Protein AF-A0A7Y3GC88-F1 (afdb_monomer_lite)

Structure (mmCIF, N/CA/C/O backbone):
data_AF-A0A7Y3GC88-F1
#
_entry.id   AF-A0A7Y3GC88-F1
#
loop_
_atom_site.group_PDB
_atom_site.id
_atom_site.type_symbol
_atom_site.label_atom_id
_atom_site.label_alt_id
_atom_site.label_comp_id
_atom_site.label_asym_id
_atom_site.label_entity_id
_atom_site.label_seq_id
_atom_site.pdbx_PDB_ins_code
_atom_site.Cartn_x
_atom_site.Cartn_y
_atom_site.Cartn_z
_atom_site.occupancy
_atom_site.B_iso_or_equiv
_atom_site.auth_seq_id
_atom_site.auth_comp_id
_atom_site.auth_asym_id
_atom_site.auth_atom_id
_atom_site.pdbx_PDB_model_num
ATOM 1 N N . MET A 1 1 ? -26.375 2.288 69.629 1.00 39.06 1 MET A N 1
ATOM 2 C CA . MET A 1 1 ? -27.430 1.868 68.678 1.00 39.06 1 MET A CA 1
ATOM 3 C C . MET A 1 1 ? -27.525 2.976 67.635 1.00 39.06 1 MET A C 1
ATOM 5 O O . MET A 1 1 ? -27.912 4.068 68.006 1.00 39.06 1 MET A O 1
ATOM 9 N N . SER A 1 2 ? -26.762 2.885 66.542 1.00 45.16 2 SER A N 1
ATOM 10 C CA . SER A 1 2 ? -27.064 2.196 65.266 1.00 45.16 2 SER A CA 1
ATOM 11 C C . SER A 1 2 ? -27.958 3.040 64.350 1.00 45.16 2 SER A C 1
ATOM 13 O O . SER A 1 2 ? -29.071 3.369 64.742 1.00 45.16 2 SER A O 1
ATOM 15 N N . GLY A 1 3 ? -27.466 3.353 63.148 1.00 38.53 3 GLY A N 1
ATOM 16 C CA . GLY A 1 3 ? -28.239 4.011 62.092 1.00 38.53 3 GLY A CA 1
ATOM 17 C C . GLY A 1 3 ? -27.370 4.618 60.991 1.00 38.53 3 GLY A C 1
ATOM 18 O O . GLY A 1 3 ? -27.300 5.833 60.863 1.00 38.53 3 GLY A O 1
ATOM 19 N N . SER A 1 4 ? -26.663 3.769 60.245 1.00 48.91 4 SER A N 1
ATOM 20 C CA . SER A 1 4 ? -25.980 4.096 58.989 1.00 48.91 4 SER A CA 1
ATOM 21 C C . SER A 1 4 ? -26.930 3.853 57.814 1.00 48.91 4 SER A C 1
ATOM 23 O O . SER A 1 4 ? -27.274 2.695 57.584 1.00 48.91 4 SER A O 1
ATOM 25 N N . ASP A 1 5 ? -27.280 4.880 57.041 1.00 45.91 5 ASP A N 1
ATOM 26 C CA . ASP A 1 5 ? -28.005 4.697 55.777 1.00 45.91 5 ASP A CA 1
ATOM 27 C C . ASP A 1 5 ? -27.090 5.004 54.591 1.00 45.91 5 ASP A C 1
ATOM 29 O O . ASP A 1 5 ? -26.717 6.144 54.307 1.00 45.91 5 ASP A O 1
ATOM 33 N N . GLY A 1 6 ? -26.682 3.919 53.932 1.00 42.56 6 GLY A N 1
ATOM 34 C CA . GLY A 1 6 ? -25.893 3.927 52.715 1.00 42.56 6 GLY A CA 1
ATOM 35 C C . GLY A 1 6 ? -26.734 4.341 51.512 1.00 42.56 6 GLY A C 1
ATOM 36 O O . GLY A 1 6 ? -27.771 3.749 51.217 1.00 42.56 6 GLY A O 1
ATOM 37 N N . ALA A 1 7 ? -26.243 5.333 50.776 1.00 45.09 7 ALA A N 1
ATOM 38 C CA . ALA A 1 7 ? -26.734 5.663 49.448 1.00 45.09 7 ALA A CA 1
ATOM 39 C C . ALA A 1 7 ? -26.369 4.527 48.473 1.00 45.09 7 ALA A C 1
ATOM 41 O O . ALA A 1 7 ? -25.240 4.433 47.993 1.00 45.09 7 ALA A O 1
ATOM 42 N N . GLY A 1 8 ? -27.328 3.637 48.213 1.00 42.25 8 GLY A N 1
ATOM 43 C CA . GLY A 1 8 ? -27.220 2.590 47.203 1.00 42.25 8 GLY A CA 1
ATOM 44 C C . GLY A 1 8 ? -27.169 3.186 45.796 1.00 42.25 8 GLY A C 1
ATOM 45 O O . GLY A 1 8 ? -28.093 3.867 45.353 1.00 42.25 8 GLY A O 1
ATOM 46 N N . SER A 1 9 ? -26.082 2.913 45.082 1.00 51.09 9 SER A N 1
ATOM 47 C CA . SER A 1 9 ? -25.929 3.184 43.658 1.00 51.09 9 SER A CA 1
ATOM 48 C C . SER A 1 9 ? -26.898 2.312 42.850 1.00 51.09 9 SER A C 1
ATOM 50 O O . SER A 1 9 ? -26.710 1.105 42.708 1.00 51.09 9 SER A O 1
ATOM 52 N N . GLN A 1 10 ? -27.947 2.918 42.290 1.00 50.06 10 GLN A N 1
ATOM 53 C CA . GLN A 1 10 ? -28.804 2.253 41.306 1.00 50.06 10 GLN A CA 1
ATOM 54 C C . GLN A 1 10 ? -27.991 1.978 40.031 1.00 50.06 10 GLN A C 1
ATOM 56 O O . GLN A 1 10 ? -27.753 2.872 39.216 1.00 50.06 10 GLN A O 1
ATOM 61 N N . GLN A 1 11 ? -27.545 0.733 39.861 1.00 53.47 11 GLN A N 1
ATOM 62 C CA . GLN A 1 11 ? -27.050 0.229 38.583 1.00 53.47 11 GLN A CA 1
ATOM 63 C C . GLN A 1 11 ? -28.193 0.303 37.562 1.00 53.47 11 GLN A C 1
ATOM 65 O O . GLN A 1 11 ? -29.210 -0.370 37.710 1.00 53.47 11 GLN A O 1
ATOM 70 N N . ARG A 1 12 ? -28.043 1.144 36.532 1.00 53.81 12 ARG A N 1
ATOM 71 C CA . ARG A 1 12 ? -28.962 1.174 35.387 1.00 53.81 12 ARG A CA 1
ATOM 72 C C . ARG A 1 12 ? -28.858 -0.162 34.655 1.00 53.81 12 ARG A C 1
ATOM 74 O O . ARG A 1 12 ? -27.778 -0.504 34.173 1.00 53.81 12 ARG A O 1
ATOM 81 N N . GLU A 1 13 ? -29.960 -0.902 34.575 1.00 59.41 13 GLU A N 1
ATOM 82 C CA . GLU A 1 13 ? -30.023 -2.119 33.768 1.00 59.41 13 GLU A CA 1
ATOM 83 C C . GLU A 1 13 ? -29.648 -1.817 32.304 1.00 59.41 13 GLU A C 1
ATOM 85 O O . GLU A 1 13 ? -30.046 -0.780 31.758 1.00 59.41 13 GLU A O 1
ATOM 90 N N . PRO A 1 14 ? -28.882 -2.702 31.642 1.00 58.41 14 PRO A N 1
ATOM 91 C CA . PRO A 1 14 ? -28.566 -2.548 30.232 1.00 58.41 14 PRO A CA 1
ATOM 92 C C . PRO A 1 14 ? -29.850 -2.664 29.405 1.00 58.41 14 PRO A C 1
ATOM 94 O O . PRO A 1 14 ? -30.535 -3.687 29.436 1.00 58.41 14 PRO A O 1
ATOM 97 N N . VAL A 1 15 ? -30.162 -1.610 28.646 1.00 66.06 15 VAL A N 1
ATOM 98 C CA . VAL A 1 15 ? -31.298 -1.564 27.717 1.00 66.06 15 VAL A CA 1
ATOM 99 C C . VAL A 1 15 ? -31.149 -2.704 26.712 1.00 66.06 15 VAL A C 1
ATOM 101 O O . VAL A 1 15 ? -30.299 -2.662 25.822 1.00 66.06 15 VAL A O 1
ATOM 104 N N . ARG A 1 16 ? -31.953 -3.757 26.875 1.00 69.75 16 ARG A N 1
ATOM 105 C CA . ARG A 1 16 ? -31.958 -4.901 25.964 1.00 69.75 16 ARG A CA 1
ATOM 106 C C . ARG A 1 16 ? -32.685 -4.479 24.677 1.00 69.75 16 ARG A C 1
ATOM 108 O O . ARG A 1 16 ? -33.831 -4.038 24.774 1.00 69.75 16 ARG A O 1
ATOM 115 N N . PRO A 1 17 ? -32.064 -4.588 23.488 1.00 63.31 17 PRO A N 1
ATOM 116 C CA . PRO A 1 17 ? -32.742 -4.280 22.234 1.00 63.31 17 PRO A CA 1
ATOM 117 C C . PRO A 1 17 ? -34.004 -5.133 22.099 1.00 63.31 17 PRO A C 1
ATOM 119 O O . PRO A 1 17 ? -33.951 -6.353 22.283 1.00 63.31 17 PRO A O 1
ATOM 122 N N . LEU A 1 18 ? -35.135 -4.492 21.808 1.00 71.94 18 LEU A N 1
ATOM 123 C CA . LEU A 1 18 ? -36.389 -5.194 21.553 1.00 71.94 18 LEU A CA 1
ATOM 124 C C . LEU A 1 18 ? -36.226 -6.089 20.312 1.00 71.94 18 LEU A C 1
ATOM 126 O O . LEU A 1 18 ? -35.578 -5.672 19.346 1.00 71.94 18 LEU A O 1
ATOM 130 N N . PRO A 1 19 ? -36.784 -7.313 20.316 1.00 74.75 19 PRO A N 1
ATOM 131 C CA . PRO A 1 19 ? -36.790 -8.150 19.127 1.00 74.75 19 PRO A CA 1
ATOM 132 C C . PRO A 1 19 ? -37.480 -7.403 17.972 1.00 74.75 19 PRO A C 1
ATOM 134 O O . PRO A 1 19 ? -38.473 -6.709 18.208 1.00 74.75 19 PRO A O 1
ATOM 137 N N . PRO A 1 20 ? -36.955 -7.517 16.738 1.00 68.81 20 PRO A N 1
ATOM 138 C CA . PRO A 1 20 ? -37.505 -6.815 15.586 1.00 68.81 20 PRO A CA 1
ATOM 139 C C . PRO A 1 20 ? -38.974 -7.180 15.413 1.00 68.81 20 PRO A C 1
ATOM 141 O O . PRO A 1 20 ? -39.357 -8.347 15.548 1.00 68.81 20 PRO A O 1
ATOM 144 N N . THR A 1 21 ? -39.804 -6.182 15.119 1.00 78.88 21 THR A N 1
ATOM 145 C CA . THR A 1 21 ? -41.223 -6.441 14.891 1.00 78.88 21 THR A CA 1
ATOM 146 C C . THR A 1 21 ? -41.388 -7.320 13.642 1.00 78.88 21 THR A C 1
ATOM 148 O O . THR A 1 21 ? -40.521 -7.320 12.762 1.00 78.88 21 THR A O 1
ATOM 151 N N . PRO A 1 22 ? -42.488 -8.081 13.502 1.00 71.44 22 PRO A N 1
ATOM 152 C CA . PRO A 1 22 ? -42.721 -8.926 12.325 1.00 71.44 22 PRO A CA 1
ATOM 153 C C . PRO A 1 22 ? -42.631 -8.164 10.989 1.00 71.44 22 PRO A C 1
ATOM 155 O O . PRO A 1 22 ? -42.266 -8.741 9.966 1.00 71.44 22 PRO A O 1
ATOM 158 N N . VAL A 1 23 ? -42.907 -6.856 11.011 1.00 66.12 23 VAL A N 1
ATOM 159 C CA . VAL A 1 23 ? -42.782 -5.945 9.865 1.00 66.12 23 VAL A CA 1
ATOM 160 C C . VAL A 1 23 ? -41.310 -5.662 9.535 1.00 66.12 23 VAL A C 1
ATOM 162 O O . VAL A 1 23 ? -40.922 -5.719 8.366 1.00 66.12 23 VAL A O 1
ATOM 165 N N . ASP A 1 24 ? -40.468 -5.457 10.552 1.00 62.56 24 ASP A N 1
ATOM 166 C CA . ASP A 1 24 ? -39.016 -5.292 10.397 1.00 62.56 24 ASP A CA 1
ATOM 167 C C . ASP A 1 24 ? -38.352 -6.590 9.921 1.00 62.56 24 ASP A C 1
ATOM 169 O O . ASP A 1 24 ? -37.475 -6.566 9.057 1.00 62.56 24 ASP A O 1
ATOM 173 N N . ALA A 1 25 ? -38.812 -7.740 10.423 1.00 58.91 25 ALA A N 1
ATOM 174 C CA . ALA A 1 25 ? -38.340 -9.058 10.008 1.00 58.91 25 ALA A CA 1
ATOM 175 C C . ALA A 1 25 ? -38.714 -9.373 8.547 1.00 58.91 25 ALA A C 1
ATOM 177 O O . ALA A 1 25 ? -37.879 -9.874 7.790 1.00 58.91 25 ALA A O 1
ATOM 178 N N . ALA A 1 26 ? -39.933 -9.027 8.118 1.00 56.44 26 ALA A N 1
ATOM 179 C CA . ALA A 1 26 ? -40.381 -9.191 6.736 1.00 56.44 26 ALA A CA 1
ATOM 180 C C . ALA A 1 26 ? -39.664 -8.228 5.768 1.00 56.44 26 ALA A C 1
ATOM 182 O O . ALA A 1 26 ? -39.297 -8.626 4.662 1.00 56.44 26 ALA A O 1
ATOM 183 N N . SER A 1 27 ? -39.403 -6.985 6.190 1.00 54.47 27 SER A N 1
ATOM 184 C CA . SER A 1 27 ? -38.623 -5.995 5.430 1.00 54.47 27 SER A CA 1
ATOM 185 C C . SER A 1 27 ? -37.145 -6.398 5.293 1.00 54.47 27 SER A C 1
ATOM 187 O O . SER A 1 27 ? -36.571 -6.325 4.203 1.00 54.47 27 SER A O 1
ATOM 189 N N . ALA A 1 28 ? -36.540 -6.927 6.363 1.00 53.19 28 ALA A N 1
ATOM 190 C CA . ALA A 1 28 ? -35.175 -7.454 6.354 1.00 53.19 28 ALA A CA 1
ATOM 191 C C . ALA A 1 28 ? -35.038 -8.736 5.512 1.00 53.19 28 ALA A C 1
ATOM 193 O O . ALA A 1 28 ? -34.036 -8.911 4.815 1.00 53.19 28 ALA A O 1
ATOM 194 N N . ALA A 1 29 ? -36.054 -9.606 5.516 1.00 52.56 29 ALA A N 1
ATOM 195 C CA . ALA A 1 29 ? -36.101 -10.794 4.665 1.00 52.56 29 ALA A CA 1
ATOM 196 C C . ALA A 1 29 ? -36.221 -10.436 3.173 1.00 52.56 29 ALA A C 1
ATOM 198 O O . ALA A 1 29 ? -35.612 -11.095 2.332 1.00 52.56 29 ALA A O 1
ATOM 199 N N . LYS A 1 30 ? -36.925 -9.345 2.837 1.00 48.78 30 LYS A N 1
ATOM 200 C CA . LYS A 1 30 ? -37.111 -8.881 1.450 1.00 48.78 30 LYS A CA 1
ATOM 201 C C . LYS A 1 30 ? -35.863 -8.226 0.837 1.00 48.78 30 LYS A C 1
ATOM 203 O O . LYS A 1 30 ? -35.801 -8.063 -0.377 1.00 48.78 30 LYS A O 1
ATOM 208 N N . LYS A 1 31 ? -34.857 -7.869 1.650 1.00 49.56 31 LYS A N 1
ATOM 209 C CA . LYS A 1 31 ? -33.614 -7.200 1.208 1.00 49.56 31 LYS A CA 1
ATOM 210 C C . LYS A 1 31 ? -32.454 -8.152 0.876 1.00 49.56 31 LYS A C 1
ATOM 212 O O . LYS A 1 31 ? -31.390 -7.695 0.465 1.00 49.56 31 LYS A O 1
ATOM 217 N N . LYS A 1 32 ? -32.635 -9.468 1.032 1.00 54.97 32 LYS A N 1
ATOM 218 C CA . LYS A 1 32 ? -31.663 -10.500 0.631 1.00 54.97 32 LYS A CA 1
ATOM 219 C C . LYS A 1 32 ? -32.148 -11.200 -0.637 1.00 54.97 32 LYS A C 1
ATOM 221 O O . LYS A 1 32 ? -32.946 -12.123 -0.543 1.00 54.97 32 LYS A O 1
ATOM 226 N N . GLY A 1 33 ? -31.654 -10.807 -1.814 1.00 50.47 33 GLY A N 1
ATOM 227 C CA . GLY A 1 33 ? -31.938 -11.613 -3.011 1.00 50.47 33 GLY A CA 1
ATOM 228 C C . GLY A 1 33 ? -31.689 -11.024 -4.397 1.00 50.47 33 GLY A C 1
ATOM 229 O O . GLY A 1 33 ? -32.243 -11.560 -5.346 1.00 50.47 33 GLY A O 1
ATOM 230 N N . GLY A 1 34 ? -30.890 -9.965 -4.557 1.00 54.16 34 GLY A N 1
ATOM 231 C CA . GLY A 1 34 ? -30.421 -9.514 -5.877 1.00 54.16 34 GLY A CA 1
ATOM 232 C C . GLY A 1 34 ? -28.914 -9.727 -5.995 1.00 54.16 34 GLY A C 1
ATOM 233 O O . GLY A 1 34 ? -28.178 -9.325 -5.096 1.00 54.16 34 GLY A O 1
ATOM 234 N N . SER A 1 35 ? -28.445 -10.401 -7.048 1.00 66.81 35 SER A N 1
ATOM 235 C CA . SER A 1 35 ? -27.043 -10.799 -7.208 1.00 66.81 35 SER A CA 1
ATOM 236 C C . SER A 1 35 ? -26.105 -9.592 -7.361 1.00 66.81 35 SER A C 1
ATOM 238 O O . SER A 1 35 ? -25.872 -9.101 -8.465 1.00 66.81 35 SER A O 1
ATOM 240 N N . ASP A 1 36 ? -25.483 -9.188 -6.255 1.00 78.00 36 ASP A N 1
ATOM 241 C CA . ASP A 1 36 ? -24.360 -8.235 -6.179 1.00 78.00 36 ASP A CA 1
ATOM 242 C C . ASP A 1 36 ? -23.149 -8.656 -7.048 1.00 78.00 36 ASP A C 1
ATOM 244 O O . ASP A 1 36 ? -22.226 -7.888 -7.294 1.00 78.00 36 ASP A O 1
ATOM 248 N N . LEU A 1 37 ? -23.158 -9.886 -7.575 1.00 82.12 37 LEU A N 1
ATOM 249 C CA . LEU A 1 37 ? -22.145 -10.386 -8.500 1.00 82.12 37 LEU A CA 1
ATOM 250 C C . LEU A 1 37 ? -22.035 -9.526 -9.768 1.00 82.12 37 LEU A C 1
ATOM 252 O O . LEU A 1 37 ? -20.924 -9.232 -10.193 1.00 82.12 37 LEU A O 1
ATOM 256 N N . GLY A 1 38 ? -23.162 -9.087 -10.341 1.00 87.50 38 GLY A N 1
ATOM 257 C CA . GLY A 1 38 ? -23.150 -8.250 -11.546 1.00 87.50 38 GLY A CA 1
ATOM 258 C C . GLY A 1 38 ? -22.475 -6.898 -11.303 1.00 87.50 38 GLY A C 1
ATOM 259 O O . GLY A 1 38 ? -21.623 -6.483 -12.084 1.00 87.50 38 GLY A O 1
ATOM 260 N N . ALA A 1 39 ? -22.783 -6.259 -10.170 1.00 88.88 39 ALA A N 1
ATOM 261 C CA . ALA A 1 39 ? -22.162 -4.999 -9.768 1.00 88.88 39 ALA A CA 1
ATOM 262 C C . ALA A 1 39 ? -20.657 -5.164 -9.503 1.00 88.88 39 ALA A C 1
ATOM 264 O O . ALA A 1 39 ? -19.865 -4.342 -9.954 1.00 88.88 39 ALA A O 1
ATOM 265 N N . ARG A 1 40 ? -20.247 -6.255 -8.842 1.00 88.69 40 ARG A N 1
ATOM 266 C CA . ARG A 1 40 ? -18.829 -6.571 -8.591 1.00 88.69 40 ARG A CA 1
ATOM 267 C C . ARG A 1 40 ? -18.040 -6.830 -9.868 1.00 88.69 40 ARG A C 1
ATOM 269 O O . ARG A 1 40 ? -16.914 -6.362 -9.986 1.00 88.69 40 ARG A O 1
ATOM 276 N N . ILE A 1 41 ? -18.611 -7.575 -10.815 1.00 91.12 41 ILE A N 1
ATOM 277 C CA . ILE A 1 41 ? -17.964 -7.837 -12.107 1.00 91.12 41 ILE A CA 1
ATOM 278 C C . ILE A 1 41 ? -17.824 -6.526 -12.881 1.00 91.12 41 ILE A C 1
ATOM 280 O O . ILE A 1 41 ? -16.753 -6.249 -13.412 1.00 91.12 41 ILE A O 1
ATOM 284 N N . PHE A 1 42 ? -18.864 -5.690 -12.891 1.00 91.88 42 PHE A N 1
ATOM 285 C CA . PHE A 1 42 ? -18.821 -4.392 -13.555 1.00 91.88 42 PHE A CA 1
ATOM 286 C C . PHE A 1 42 ? -17.740 -3.476 -12.961 1.00 91.88 42 PHE A C 1
ATOM 288 O O . PHE A 1 42 ? -16.891 -2.971 -13.695 1.00 91.88 42 PHE A O 1
ATOM 295 N N . THR A 1 43 ? -17.696 -3.314 -11.636 1.00 92.88 43 THR A N 1
ATOM 296 C CA . THR A 1 43 ? -16.675 -2.475 -10.988 1.00 92.88 43 THR A CA 1
ATOM 297 C C . THR A 1 43 ? -15.265 -3.021 -11.194 1.00 92.88 43 THR A C 1
ATOM 299 O O . THR A 1 43 ? -14.368 -2.249 -11.528 1.00 92.88 43 THR A O 1
ATOM 302 N N . ALA A 1 44 ? -15.063 -4.339 -11.088 1.00 89.75 44 ALA A N 1
ATOM 303 C CA . ALA A 1 44 ? -13.773 -4.973 -11.361 1.00 89.75 44 ALA A CA 1
ATOM 304 C C . ALA A 1 44 ? -13.332 -4.785 -12.822 1.00 89.75 44 ALA A C 1
ATOM 306 O O . ALA A 1 44 ? -12.166 -4.485 -13.071 1.00 89.75 44 ALA A O 1
ATOM 307 N N . SER A 1 45 ? -14.262 -4.890 -13.778 1.00 92.94 45 SER A N 1
ATOM 308 C CA . SER A 1 45 ? -13.967 -4.732 -15.208 1.00 92.94 45 SER A CA 1
ATOM 309 C C . SER A 1 45 ? -13.499 -3.327 -15.589 1.00 92.94 45 SER A C 1
ATOM 311 O O . SER A 1 45 ? -12.787 -3.177 -16.573 1.00 92.94 45 SER A O 1
ATOM 313 N N . ILE A 1 46 ? -13.854 -2.308 -14.801 1.00 95.12 46 ILE A N 1
ATOM 314 C CA . ILE A 1 46 ? -13.400 -0.926 -15.001 1.00 95.12 46 ILE A CA 1
ATOM 315 C C . ILE A 1 46 ? -12.123 -0.665 -14.199 1.00 95.12 46 ILE A C 1
ATOM 317 O O . ILE A 1 46 ? -11.163 -0.091 -14.714 1.00 95.12 46 ILE A O 1
ATOM 321 N N . LEU A 1 47 ? -12.098 -1.092 -12.935 1.00 92.62 47 LEU A N 1
ATOM 322 C CA . LEU A 1 47 ? -11.019 -0.753 -12.015 1.00 92.62 47 LEU A CA 1
ATOM 323 C C . LEU A 1 47 ? -9.716 -1.485 -12.351 1.00 92.62 47 LEU A C 1
ATOM 325 O O . LEU A 1 47 ? -8.655 -0.879 -12.255 1.00 92.62 47 LEU A O 1
ATOM 329 N N . ILE A 1 48 ? -9.775 -2.755 -12.769 1.00 93.56 48 ILE A N 1
ATOM 330 C CA . ILE A 1 48 ? -8.567 -3.527 -13.096 1.00 93.56 48 ILE A CA 1
ATOM 331 C C . ILE A 1 48 ? -7.827 -2.906 -14.294 1.00 93.56 48 ILE A C 1
ATOM 333 O O . ILE A 1 48 ? -6.651 -2.579 -14.128 1.00 93.56 48 ILE A O 1
ATOM 337 N N . PRO A 1 49 ? -8.461 -2.652 -15.462 1.00 94.75 49 PRO A N 1
ATOM 338 C CA . PRO A 1 49 ? -7.784 -1.976 -16.567 1.00 94.75 49 PRO A CA 1
ATOM 339 C C . PRO A 1 49 ? -7.299 -0.575 -16.204 1.00 94.75 49 PRO A C 1
ATOM 341 O O . PRO A 1 49 ? -6.210 -0.194 -16.615 1.00 94.75 49 PRO A O 1
ATOM 344 N N . LEU A 1 50 ? -8.061 0.178 -15.401 1.00 95.19 50 LEU A N 1
ATOM 345 C CA . LEU A 1 50 ? -7.640 1.498 -14.933 1.00 95.19 50 LEU A CA 1
ATOM 346 C C . LEU A 1 50 ? -6.358 1.421 -14.093 1.00 95.19 50 LEU A C 1
ATOM 348 O O . LEU A 1 50 ? -5.431 2.192 -14.321 1.00 95.19 50 LEU A O 1
ATOM 352 N N . VAL A 1 51 ? -6.278 0.487 -13.143 1.00 94.12 51 VAL A N 1
ATOM 353 C CA . VAL A 1 51 ? -5.081 0.295 -12.310 1.00 94.12 51 VAL A CA 1
ATOM 354 C C . VAL A 1 51 ? -3.895 -0.157 -13.159 1.00 94.12 51 VAL A C 1
ATOM 356 O O . VAL A 1 51 ? -2.805 0.390 -13.009 1.00 94.12 51 VAL A O 1
ATOM 359 N N . LEU A 1 52 ? -4.098 -1.096 -14.088 1.00 93.50 52 LEU A N 1
ATOM 360 C CA . LEU A 1 52 ? -3.046 -1.529 -15.011 1.00 93.50 52 LEU A CA 1
ATOM 361 C C . LEU A 1 52 ? -2.567 -0.382 -15.909 1.00 93.50 52 LEU A C 1
ATOM 363 O O . LEU A 1 52 ? -1.366 -0.235 -16.109 1.00 93.50 52 LEU A O 1
ATOM 367 N N . TYR A 1 53 ? -3.477 0.468 -16.386 1.00 94.31 53 TYR A N 1
ATOM 368 C CA . TYR A 1 53 ? -3.143 1.665 -17.155 1.00 94.31 53 TYR A CA 1
ATOM 369 C C . TYR A 1 53 ? -2.318 2.663 -16.332 1.00 94.31 53 TYR A C 1
ATOM 371 O O . TYR A 1 53 ? -1.298 3.155 -16.806 1.00 94.31 53 TYR A O 1
ATOM 379 N N . LEU A 1 54 ? -2.708 2.922 -15.080 1.00 95.81 54 LEU A N 1
ATOM 380 C CA . LEU A 1 54 ? -1.950 3.790 -14.174 1.00 95.81 54 LEU A CA 1
ATOM 381 C C . LEU A 1 54 ? -0.538 3.246 -13.913 1.00 95.81 54 LEU A C 1
ATOM 383 O O . LEU A 1 54 ? 0.421 4.017 -13.912 1.00 95.81 54 LEU A O 1
ATOM 387 N N . ILE A 1 55 ? -0.402 1.927 -13.729 1.00 94.12 55 ILE A N 1
ATOM 388 C CA . ILE A 1 55 ? 0.900 1.263 -13.580 1.00 94.12 55 ILE A CA 1
ATOM 389 C C . ILE A 1 55 ? 1.710 1.381 -14.874 1.00 94.12 55 ILE A C 1
ATOM 391 O O . ILE A 1 55 ? 2.890 1.709 -14.809 1.00 94.12 55 ILE A O 1
ATOM 395 N N . ALA A 1 56 ? 1.105 1.163 -16.042 1.00 91.31 56 ALA A N 1
ATOM 396 C CA . ALA A 1 56 ? 1.803 1.258 -17.321 1.00 91.31 56 ALA A CA 1
ATOM 397 C C . ALA A 1 56 ? 2.352 2.675 -17.561 1.00 91.31 56 ALA A C 1
ATOM 399 O O . AL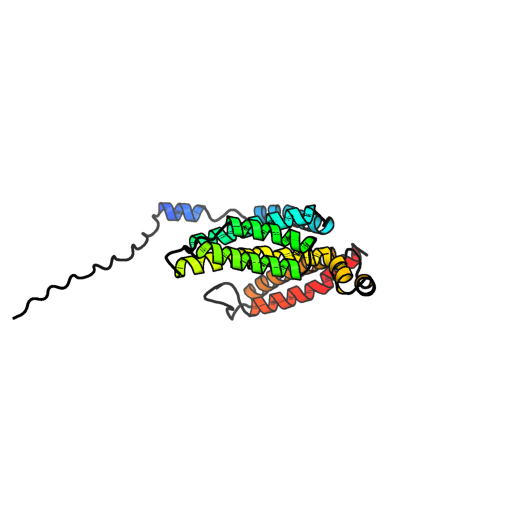A A 1 56 ? 3.544 2.832 -17.814 1.00 91.31 56 ALA A O 1
ATOM 400 N N . VAL A 1 57 ? 1.520 3.709 -17.388 1.00 92.00 57 VAL A N 1
ATOM 401 C CA . VAL A 1 57 ? 1.905 5.113 -17.624 1.00 92.00 57 VAL A CA 1
ATOM 402 C C . VAL A 1 57 ? 2.919 5.622 -16.596 1.00 92.00 57 VAL A C 1
ATOM 404 O O . VAL A 1 57 ? 3.858 6.325 -16.962 1.00 92.00 57 VAL A O 1
ATOM 407 N N . GLY A 1 58 ? 2.759 5.277 -15.314 1.00 91.44 58 GLY A N 1
ATOM 408 C CA . GLY A 1 58 ? 3.646 5.764 -14.256 1.00 91.44 58 GLY A CA 1
ATOM 409 C C . GLY A 1 58 ? 3.638 7.296 -14.101 1.00 91.44 58 GLY A C 1
ATOM 410 O O . GLY A 1 58 ? 2.639 7.976 -14.364 1.00 91.44 58 GLY A O 1
ATOM 411 N N . GLY A 1 59 ? 4.760 7.842 -13.623 1.00 91.75 59 GLY A N 1
ATOM 412 C CA . GLY A 1 59 ? 5.004 9.285 -13.562 1.00 91.75 59 GLY A CA 1
ATOM 413 C C . GLY A 1 59 ? 4.039 10.080 -12.660 1.00 91.75 59 GLY A C 1
ATOM 414 O O . GLY A 1 59 ? 3.479 9.541 -11.698 1.00 91.75 59 GLY A O 1
ATOM 415 N N . PRO A 1 60 ? 3.819 11.380 -12.952 1.00 94.69 60 PRO A N 1
ATOM 416 C CA . PRO A 1 60 ? 2.985 12.256 -12.124 1.00 94.69 60 PRO A CA 1
ATOM 417 C C . PRO A 1 60 ? 1.518 11.822 -12.028 1.00 94.69 60 PRO A C 1
ATOM 419 O O . PRO A 1 60 ? 0.882 12.040 -10.998 1.00 94.69 60 PRO A O 1
ATOM 422 N N . LEU A 1 61 ? 0.974 11.192 -13.078 1.00 95.56 61 LEU A N 1
ATOM 423 C CA . LEU A 1 61 ? -0.403 10.690 -13.070 1.00 95.56 61 LEU A CA 1
ATOM 424 C C . LEU A 1 61 ? -0.564 9.544 -12.065 1.00 95.56 61 LEU A C 1
ATOM 426 O O . LEU A 1 61 ? -1.511 9.540 -11.277 1.00 95.56 61 LEU A O 1
ATOM 430 N N . TYR A 1 62 ? 0.382 8.603 -12.059 1.00 96.12 62 TYR A N 1
ATOM 431 C CA . TYR A 1 62 ? 0.415 7.524 -11.077 1.00 96.12 62 TYR A CA 1
ATOM 432 C C . TYR A 1 62 ? 0.579 8.068 -9.652 1.00 96.12 62 TYR A C 1
ATOM 434 O O . TYR A 1 62 ? -0.172 7.675 -8.761 1.00 96.12 62 TYR A O 1
ATOM 442 N N . LEU A 1 63 ? 1.474 9.042 -9.444 1.00 97.06 63 LEU A N 1
ATOM 443 C CA . LEU A 1 63 ? 1.639 9.716 -8.153 1.00 97.06 63 LEU A CA 1
ATOM 444 C C . LEU A 1 63 ? 0.333 10.363 -7.666 1.00 97.06 63 LEU A C 1
ATOM 446 O O . LEU A 1 63 ? -0.066 10.155 -6.520 1.00 97.06 63 LEU A O 1
ATOM 450 N N . ALA A 1 64 ? -0.359 11.110 -8.529 1.00 97.62 64 ALA A N 1
ATOM 451 C CA . ALA A 1 64 ? -1.632 11.740 -8.187 1.00 97.62 64 ALA A CA 1
ATOM 452 C C . ALA A 1 64 ? -2.703 10.702 -7.808 1.00 97.62 64 ALA A C 1
ATOM 454 O O . ALA A 1 64 ? -3.428 10.892 -6.829 1.00 97.62 64 ALA A O 1
ATOM 455 N N . ALA A 1 65 ? -2.769 9.582 -8.535 1.00 97.44 65 ALA A N 1
ATOM 456 C CA . ALA A 1 65 ? -3.677 8.484 -8.214 1.00 97.44 65 ALA A CA 1
ATOM 457 C C . ALA A 1 65 ? -3.348 7.843 -6.856 1.00 97.44 65 ALA A C 1
ATOM 459 O O . ALA A 1 65 ? -4.248 7.629 -6.045 1.00 97.44 65 ALA A O 1
ATOM 460 N N . VAL A 1 66 ? -2.065 7.598 -6.570 1.00 97.81 66 VAL A N 1
ATOM 461 C CA . VAL A 1 66 ? -1.603 7.062 -5.281 1.00 97.81 66 VAL A CA 1
ATOM 462 C C . VAL A 1 66 ? -1.951 8.008 -4.132 1.00 97.81 66 VAL A C 1
ATOM 464 O O . VAL A 1 66 ? -2.489 7.549 -3.127 1.00 97.81 66 VAL A O 1
ATOM 467 N N . ILE A 1 67 ? -1.728 9.319 -4.279 1.00 98.31 67 ILE A N 1
ATOM 468 C CA . ILE A 1 67 ? -2.144 10.319 -3.279 1.00 98.31 67 ILE A CA 1
ATOM 469 C C . ILE A 1 67 ? -3.659 10.249 -3.058 1.00 98.31 67 ILE A C 1
ATOM 471 O O . ILE A 1 67 ? -4.111 10.210 -1.915 1.00 98.31 67 ILE A O 1
ATOM 475 N N . GLY A 1 68 ? -4.447 10.173 -4.134 1.00 98.06 68 GLY A N 1
ATOM 476 C CA . GLY A 1 68 ? -5.898 10.009 -4.053 1.00 98.06 68 GLY A CA 1
ATOM 477 C C . GLY A 1 68 ? -6.305 8.765 -3.258 1.00 98.06 68 GLY A C 1
ATOM 478 O O . GLY A 1 68 ? -7.107 8.866 -2.329 1.00 98.06 68 GLY A O 1
ATOM 479 N N . PHE A 1 69 ? -5.719 7.604 -3.562 1.00 97.75 69 PHE A N 1
ATOM 480 C CA . PHE A 1 69 ? -5.991 6.358 -2.840 1.00 97.75 69 PHE A CA 1
ATOM 481 C C . PHE A 1 69 ? -5.561 6.414 -1.373 1.00 97.75 69 PHE A C 1
ATOM 483 O O . PHE A 1 69 ? -6.311 5.951 -0.514 1.00 97.75 69 PHE A O 1
ATOM 490 N N . VAL A 1 70 ? -4.414 7.025 -1.066 1.00 98.38 70 VAL A N 1
ATOM 491 C CA . VAL A 1 70 ? -3.967 7.241 0.317 1.00 98.38 70 VAL A CA 1
ATOM 492 C C . VAL A 1 70 ? -4.971 8.101 1.073 1.00 98.38 70 VAL A C 1
ATOM 494 O O . VAL A 1 70 ? -5.414 7.706 2.147 1.00 98.38 70 VAL A O 1
ATOM 497 N N . LEU A 1 71 ? -5.382 9.245 0.523 1.00 98.25 71 LEU A N 1
ATOM 498 C CA . LEU A 1 71 ? -6.317 10.149 1.195 1.00 98.25 71 LEU A CA 1
ATOM 499 C C . LEU A 1 71 ? -7.695 9.508 1.400 1.00 98.25 71 LEU A C 1
ATOM 501 O O . LEU A 1 71 ? -8.278 9.643 2.477 1.00 98.25 71 LEU A O 1
ATOM 505 N N . LEU A 1 72 ? -8.194 8.762 0.409 1.00 98.06 72 LEU A N 1
ATOM 506 C CA . LEU A 1 72 ? -9.430 7.988 0.538 1.00 98.06 72 LEU A CA 1
ATOM 507 C C . LEU A 1 72 ? -9.303 6.908 1.618 1.00 98.06 72 LEU A C 1
ATOM 509 O O . LEU A 1 72 ? -10.150 6.832 2.505 1.00 98.06 72 LEU A O 1
ATOM 513 N N . GLY A 1 73 ? -8.227 6.120 1.597 1.00 97.75 73 GLY A N 1
ATOM 514 C CA . GLY A 1 73 ? -7.973 5.089 2.602 1.00 97.75 73 GLY A CA 1
ATOM 515 C C . GLY A 1 73 ? -7.826 5.669 4.009 1.00 97.75 73 GLY A C 1
ATOM 516 O O . GLY A 1 73 ? -8.357 5.114 4.968 1.00 97.75 73 GLY A O 1
ATOM 517 N N . MET A 1 74 ? -7.167 6.822 4.141 1.00 97.81 74 MET A N 1
ATOM 518 C CA . MET A 1 74 ? -7.016 7.526 5.413 1.00 97.81 74 MET A CA 1
ATOM 519 C C . MET A 1 74 ? -8.345 8.064 5.929 1.00 97.81 74 MET A C 1
ATOM 521 O O . MET A 1 74 ? -8.574 8.033 7.134 1.00 97.81 74 MET A O 1
ATOM 525 N N . ARG A 1 75 ? -9.236 8.513 5.040 1.00 97.31 75 ARG A N 1
ATOM 526 C CA . ARG A 1 75 ? -10.582 8.948 5.419 1.00 97.31 75 ARG A CA 1
ATOM 527 C C . ARG A 1 75 ? -11.379 7.811 6.041 1.00 97.31 75 ARG A C 1
ATOM 529 O O . ARG A 1 75 ? -11.910 7.979 7.137 1.00 97.31 75 ARG A O 1
ATOM 536 N N . GLU A 1 76 ? -11.419 6.660 5.375 1.00 97.75 76 GLU A N 1
ATOM 537 C CA . GLU A 1 76 ? -12.097 5.471 5.904 1.00 97.75 76 GLU A CA 1
ATOM 538 C C . GLU A 1 76 ? -11.444 5.013 7.215 1.00 97.75 76 GLU A C 1
ATOM 540 O O . GLU A 1 76 ? -12.123 4.771 8.211 1.00 97.75 76 GLU A O 1
A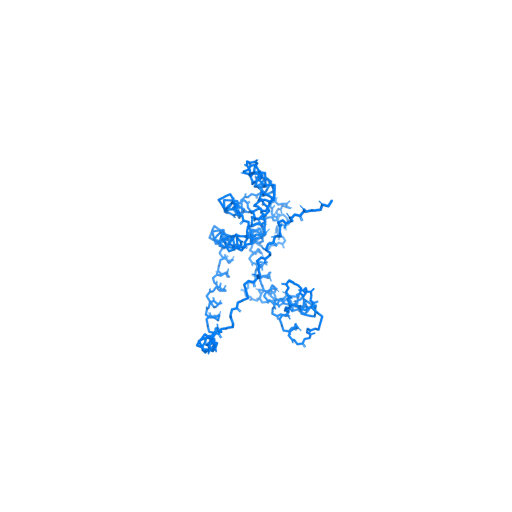TOM 545 N N . PHE A 1 77 ? -10.110 4.978 7.259 1.00 97.06 77 PHE A N 1
ATOM 546 C CA . PHE A 1 77 ? -9.372 4.585 8.454 1.00 97.06 77 PHE A CA 1
ATOM 547 C C . PHE A 1 77 ? -9.659 5.507 9.651 1.00 97.06 77 PHE A C 1
ATOM 549 O O . PHE A 1 77 ? -9.964 5.027 10.743 1.00 97.06 77 PHE A O 1
ATOM 556 N N . TYR A 1 78 ? -9.603 6.828 9.470 1.00 96.69 78 TYR A N 1
ATOM 557 C CA . TYR A 1 78 ? -9.887 7.777 10.545 1.00 96.69 78 TYR A CA 1
ATOM 558 C C . TYR A 1 78 ? -11.351 7.762 10.975 1.00 96.69 78 TYR A C 1
ATOM 560 O O . TYR A 1 78 ? -11.605 7.948 12.163 1.00 96.69 78 TYR A O 1
ATOM 568 N N . SER A 1 79 ? -12.291 7.470 10.070 1.00 96.06 79 SER A N 1
ATOM 569 C CA . SER A 1 79 ? -13.693 7.235 10.437 1.00 96.06 79 SER A CA 1
ATOM 570 C C . SER A 1 79 ? -13.822 6.052 11.400 1.00 96.06 79 SER A C 1
ATOM 572 O O . SER A 1 79 ? -14.425 6.182 12.462 1.00 96.06 79 SER A O 1
ATOM 574 N N . LEU A 1 80 ? -13.164 4.927 11.101 1.00 94.75 80 LEU A N 1
ATOM 575 C CA . LEU A 1 80 ? -13.180 3.737 11.962 1.00 94.75 80 LEU A CA 1
ATOM 576 C C . LEU A 1 80 ? -12.539 3.985 13.333 1.00 94.75 80 LEU A C 1
ATOM 578 O O . LEU A 1 80 ? -12.970 3.424 14.341 1.00 94.75 80 LEU A O 1
ATOM 582 N N . ILE A 1 81 ? -11.489 4.807 13.387 1.00 93.88 81 ILE A N 1
ATOM 583 C CA . ILE A 1 81 ? -10.873 5.208 14.657 1.00 93.88 81 ILE A CA 1
ATOM 584 C C . ILE A 1 81 ? -11.797 6.150 15.439 1.00 93.88 81 ILE A C 1
ATOM 586 O O . ILE A 1 81 ? -11.907 6.012 16.659 1.00 93.88 81 ILE A O 1
ATOM 590 N N . ALA A 1 82 ? -12.496 7.053 14.748 1.00 93.50 82 ALA A N 1
ATOM 591 C CA . ALA A 1 82 ? -13.468 7.955 15.354 1.00 93.50 82 ALA A CA 1
ATOM 592 C C . ALA A 1 82 ? -14.657 7.217 15.978 1.00 93.50 82 ALA A C 1
ATOM 594 O O . ALA A 1 82 ? -15.053 7.518 17.102 1.00 93.50 82 ALA A O 1
ATOM 595 N N . GLU A 1 83 ? -15.161 6.184 15.305 1.00 92.94 83 GLU A N 1
ATOM 596 C CA . GLU A 1 83 ? -16.223 5.311 15.821 1.00 92.94 83 GLU A CA 1
ATOM 597 C C . GLU A 1 83 ? -15.822 4.563 17.102 1.00 92.94 83 GLU A C 1
ATOM 599 O O . GLU A 1 83 ? -16.678 4.207 17.910 1.00 92.94 83 GLU A O 1
ATOM 604 N N . LYS A 1 84 ? -14.519 4.358 17.329 1.00 88.38 84 LYS A N 1
ATOM 605 C CA . LYS A 1 84 ? -13.980 3.741 18.551 1.00 88.38 84 LYS A CA 1
ATOM 606 C C . LYS A 1 84 ? -13.709 4.740 19.681 1.00 88.38 84 LYS A C 1
ATOM 608 O O . LYS A 1 84 ? -13.158 4.350 20.707 1.00 88.38 84 LYS A O 1
ATOM 613 N N . GLY A 1 85 ? -14.101 6.004 19.512 1.00 84.19 85 GLY A N 1
ATOM 614 C CA . GLY A 1 85 ? -14.035 7.035 20.551 1.00 84.19 85 GLY A CA 1
ATOM 615 C C . GLY A 1 85 ? -12.729 7.832 20.602 1.00 84.19 85 GLY A C 1
ATOM 616 O O . GLY A 1 85 ? -12.549 8.623 21.523 1.00 84.19 85 GLY A O 1
ATOM 617 N N . ALA A 1 86 ? -11.823 7.655 19.637 1.00 88.44 86 ALA A N 1
ATOM 618 C CA . ALA A 1 86 ? -10.652 8.519 19.487 1.00 88.44 86 ALA A CA 1
ATOM 619 C C . ALA A 1 86 ? -10.944 9.664 18.503 1.00 88.44 86 ALA A C 1
ATOM 621 O O . ALA A 1 86 ? -11.809 9.560 17.646 1.00 88.44 86 ALA A O 1
ATOM 622 N N . HIS A 1 87 ? -10.198 10.761 18.566 1.00 90.06 87 HIS A N 1
ATOM 623 C CA . HIS A 1 87 ? -10.342 11.896 17.653 1.00 90.06 87 HIS A CA 1
ATOM 624 C C . HIS A 1 87 ? -9.008 12.183 16.951 1.00 90.06 87 HIS A C 1
ATOM 626 O O . HIS A 1 87 ? -8.235 13.035 17.406 1.00 90.06 87 HIS A O 1
ATOM 632 N N . PRO A 1 88 ? -8.706 11.469 15.847 1.00 88.31 88 PRO A N 1
ATOM 633 C CA . PRO A 1 88 ? -7.495 11.700 15.070 1.00 88.31 88 PRO A CA 1
ATOM 634 C C . PRO A 1 88 ? -7.367 13.157 14.615 1.00 88.31 88 PRO A C 1
ATOM 636 O O . PRO A 1 88 ? -8.349 13.821 14.285 1.00 88.31 88 PRO A O 1
ATOM 639 N N . ILE A 1 89 ? -6.132 13.645 14.541 1.00 90.31 89 ILE A N 1
ATOM 640 C CA . ILE A 1 89 ? -5.789 14.987 14.071 1.00 90.31 89 ILE A CA 1
ATOM 641 C C . ILE A 1 89 ? -5.730 14.961 12.546 1.00 90.31 89 ILE A C 1
ATOM 643 O O . ILE A 1 89 ? -4.663 14.929 11.930 1.00 90.31 89 ILE A O 1
ATOM 647 N N . THR A 1 90 ? -6.905 14.930 11.932 1.00 90.31 90 THR A N 1
ATOM 648 C CA . THR A 1 90 ? -7.078 14.661 10.501 1.00 90.31 90 THR A CA 1
ATOM 649 C C . THR A 1 90 ? -6.299 15.616 9.600 1.00 90.31 90 THR A C 1
ATOM 651 O O . THR A 1 90 ? -5.714 15.157 8.629 1.00 90.31 90 THR A O 1
ATOM 654 N N . ASN A 1 91 ? -6.203 16.909 9.929 1.00 90.88 91 ASN A N 1
ATOM 655 C CA . ASN A 1 91 ? -5.476 17.886 9.103 1.00 90.88 91 ASN A CA 1
ATOM 656 C C . ASN A 1 91 ? -3.987 17.536 8.953 1.00 90.88 91 ASN A C 1
ATOM 658 O O . ASN A 1 91 ? -3.475 17.464 7.837 1.00 90.88 91 ASN A O 1
ATOM 662 N N . TRP A 1 92 ? -3.305 17.277 10.075 1.00 90.81 92 TRP A N 1
ATOM 663 C CA . TRP A 1 92 ? -1.903 16.845 10.072 1.00 90.81 92 TRP A CA 1
ATOM 664 C C . TRP A 1 92 ? -1.750 15.461 9.445 1.00 90.81 92 TRP A C 1
ATOM 666 O O . TRP A 1 92 ? -0.806 15.234 8.693 1.00 90.81 92 TRP A O 1
ATOM 676 N N . GLY A 1 93 ? -2.709 14.568 9.706 1.00 94.81 93 GLY A N 1
ATOM 677 C CA . GLY A 1 93 ? -2.775 13.250 9.090 1.00 94.81 93 GLY A CA 1
ATOM 678 C C . GLY A 1 93 ? -2.797 13.320 7.564 1.00 94.81 93 GLY A C 1
ATOM 679 O O . GLY A 1 93 ? -1.902 12.791 6.918 1.00 94.81 93 GLY A O 1
ATOM 680 N N . TYR A 1 94 ? -3.774 14.010 6.973 1.00 96.94 94 TYR A N 1
ATOM 681 C CA . TYR A 1 94 ? -3.905 14.126 5.519 1.00 96.94 94 TYR A CA 1
ATOM 682 C C . TYR A 1 94 ? -2.734 14.866 4.874 1.00 96.94 94 TYR A C 1
ATOM 684 O O . TYR A 1 94 ? -2.274 14.442 3.817 1.00 96.94 94 TYR A O 1
ATOM 692 N N . ALA A 1 95 ? -2.215 15.924 5.509 1.00 96.44 95 ALA A N 1
ATOM 693 C CA . ALA A 1 95 ? -1.033 16.623 5.009 1.00 96.44 95 ALA A CA 1
ATOM 694 C C . ALA A 1 95 ? 0.179 15.679 4.928 1.00 96.44 95 ALA A C 1
ATOM 696 O O . ALA A 1 95 ? 0.837 15.600 3.892 1.00 96.44 95 ALA A O 1
ATOM 697 N N . ALA A 1 96 ? 0.428 14.904 5.987 1.00 96.38 96 ALA A N 1
ATOM 698 C CA . ALA A 1 96 ? 1.479 13.892 6.005 1.00 96.38 96 ALA A CA 1
ATOM 699 C C . ALA A 1 96 ? 1.225 12.765 4.992 1.00 96.38 96 ALA A C 1
ATOM 701 O O . ALA A 1 96 ? 2.131 12.368 4.263 1.00 96.38 96 ALA A O 1
ATOM 702 N N . GLY A 1 97 ? -0.014 12.278 4.914 1.00 96.94 97 GLY A N 1
ATOM 703 C CA . GLY A 1 97 ? -0.438 11.235 3.985 1.00 96.94 97 GLY A CA 1
ATOM 704 C C . GLY A 1 97 ? -0.251 11.620 2.520 1.00 96.94 97 GLY A C 1
ATOM 705 O O . GLY A 1 97 ? 0.182 10.789 1.733 1.00 96.94 97 GLY A O 1
ATOM 706 N N . ALA A 1 98 ? -0.509 12.879 2.158 1.00 97.56 98 ALA A N 1
ATOM 707 C CA . ALA A 1 98 ? -0.244 13.393 0.815 1.00 97.56 98 ALA A CA 1
ATOM 708 C C . ALA A 1 98 ? 1.252 13.643 0.563 1.00 97.56 98 ALA A C 1
ATOM 710 O O . ALA A 1 98 ? 1.736 13.404 -0.541 1.00 97.56 98 ALA A O 1
ATOM 711 N N . ALA A 1 99 ? 1.995 14.098 1.577 1.00 97.19 99 ALA A N 1
ATOM 712 C CA . ALA A 1 99 ? 3.428 14.353 1.461 1.00 97.19 99 ALA A CA 1
ATOM 713 C C . ALA A 1 99 ? 4.247 13.066 1.271 1.00 97.19 99 ALA A C 1
ATOM 715 O O . ALA A 1 99 ? 5.256 13.087 0.573 1.00 97.19 99 ALA A O 1
ATOM 716 N N . LEU A 1 100 ? 3.820 11.943 1.856 1.00 97.19 100 LEU A N 1
ATOM 717 C CA . LEU A 1 100 ? 4.565 10.683 1.813 1.00 97.19 100 LEU A CA 1
ATOM 718 C C . LEU A 1 100 ? 4.800 10.140 0.391 1.00 97.19 100 LEU A C 1
ATOM 720 O O . LEU A 1 100 ? 5.966 9.921 0.059 1.00 97.19 100 LEU A O 1
ATOM 724 N N . PRO A 1 101 ? 3.782 9.991 -0.482 1.00 97.06 101 PRO A N 1
ATOM 725 C CA . PRO A 1 101 ? 4.004 9.593 -1.871 1.00 97.06 101 PRO A CA 1
ATOM 726 C C . PRO A 1 101 ? 4.899 10.570 -2.640 1.00 97.06 101 PRO A C 1
ATOM 728 O O . PRO A 1 101 ? 5.713 10.145 -3.455 1.00 97.06 101 PRO A O 1
ATOM 731 N N . ILE A 1 102 ? 4.783 11.874 -2.360 1.00 96.56 102 ILE A N 1
ATOM 732 C CA . ILE A 1 102 ? 5.604 12.909 -3.005 1.00 96.56 102 ILE A CA 1
ATOM 733 C C . ILE A 1 102 ? 7.068 12.705 -2.620 1.00 96.56 102 ILE A C 1
ATOM 735 O O . ILE A 1 102 ? 7.916 12.551 -3.495 1.00 96.56 102 ILE A O 1
ATOM 739 N N . VAL A 1 103 ? 7.368 12.625 -1.322 1.00 95.69 103 VAL A N 1
ATOM 740 C CA . VAL A 1 103 ? 8.735 12.402 -0.834 1.00 95.69 103 VAL A CA 1
ATOM 741 C C . VAL A 1 103 ? 9.265 11.036 -1.276 1.00 95.69 103 VAL A C 1
ATOM 743 O O . VAL A 1 103 ? 10.449 10.925 -1.566 1.00 95.69 103 VAL A O 1
ATOM 746 N N . ALA A 1 104 ? 8.416 10.014 -1.397 1.00 94.12 104 ALA A N 1
ATOM 747 C CA . ALA A 1 104 ? 8.811 8.721 -1.957 1.00 94.12 104 ALA A CA 1
ATOM 748 C C . ALA A 1 104 ? 9.158 8.791 -3.456 1.00 94.12 104 ALA A C 1
ATOM 750 O O . ALA A 1 104 ? 9.955 7.984 -3.920 1.00 94.12 104 ALA A O 1
ATOM 751 N N . SER A 1 105 ? 8.575 9.737 -4.205 1.00 92.94 105 SER A N 1
ATOM 752 C CA . SER A 1 105 ? 8.824 9.902 -5.645 1.00 92.94 105 SER A CA 1
ATOM 753 C C . SER A 1 105 ? 10.071 10.725 -5.978 1.00 92.94 105 SER A C 1
ATOM 755 O O . SER A 1 105 ? 10.741 10.421 -6.956 1.00 92.94 105 SER A O 1
ATOM 757 N N . VAL A 1 106 ? 10.386 11.758 -5.186 1.00 90.81 106 VAL A N 1
ATOM 758 C CA . VAL A 1 106 ? 11.507 12.683 -5.472 1.00 90.81 106 VAL A CA 1
ATOM 759 C C . VAL A 1 106 ? 12.617 12.663 -4.422 1.00 90.81 106 VAL A C 1
ATOM 761 O O . VAL A 1 106 ? 13.678 13.245 -4.625 1.00 90.81 106 VAL A O 1
ATOM 764 N N . GLY A 1 107 ? 12.354 12.078 -3.256 1.00 85.50 107 GLY A N 1
ATOM 765 C CA . GLY A 1 107 ? 13.249 12.100 -2.107 1.00 85.50 107 GLY A CA 1
ATOM 766 C C . GLY A 1 107 ? 14.113 10.847 -1.981 1.00 85.50 107 GLY A C 1
ATOM 767 O O . GLY A 1 107 ? 14.293 10.066 -2.904 1.00 85.50 107 GLY A O 1
ATOM 768 N N . ASN A 1 108 ? 14.656 10.665 -0.779 1.00 86.00 108 ASN A N 1
ATOM 769 C CA . ASN A 1 108 ? 15.465 9.515 -0.384 1.00 86.00 108 ASN A CA 1
ATOM 770 C C . ASN A 1 108 ? 14.864 8.943 0.912 1.00 86.00 108 ASN A C 1
ATOM 772 O O . ASN A 1 108 ? 14.106 9.633 1.596 1.00 86.00 108 ASN A O 1
ATOM 776 N N . GLU A 1 109 ? 15.232 7.723 1.290 1.00 87.50 109 GLU A N 1
ATOM 777 C CA . GLU A 1 109 ? 14.864 7.048 2.536 1.00 87.50 109 GLU A CA 1
ATOM 778 C C . GLU A 1 109 ? 15.060 7.933 3.777 1.00 87.50 109 GLU A C 1
ATOM 780 O O . GLU A 1 109 ? 14.210 7.940 4.673 1.00 87.50 109 GLU A O 1
ATOM 785 N N . TYR A 1 110 ? 16.107 8.767 3.794 1.00 92.25 110 TYR A N 1
ATOM 786 C CA . TYR A 1 110 ? 16.332 9.750 4.856 1.00 92.25 110 TYR A CA 1
ATOM 787 C C . TYR A 1 110 ? 15.229 10.808 4.922 1.00 92.25 110 TYR A C 1
ATOM 789 O O . TYR A 1 110 ? 14.747 11.105 6.010 1.00 92.25 110 TYR A O 1
ATOM 797 N N . HIS A 1 111 ? 14.779 11.341 3.783 1.00 93.62 111 HIS A N 1
ATOM 798 C CA . HIS A 1 111 ? 13.701 12.331 3.741 1.00 93.62 111 HIS A CA 1
ATOM 799 C C . HIS A 1 111 ? 12.380 11.744 4.233 1.00 93.62 111 HIS A C 1
ATOM 801 O O . HIS A 1 111 ? 11.668 12.399 4.994 1.00 93.62 111 HIS A O 1
ATOM 807 N N . VAL A 1 112 ? 12.065 10.499 3.859 1.00 93.00 112 VAL A N 1
ATOM 808 C CA . VAL A 1 112 ? 10.844 9.849 4.350 1.00 93.00 112 VAL A CA 1
ATOM 809 C C . VAL A 1 112 ? 10.946 9.611 5.865 1.00 93.00 112 VAL A C 1
ATOM 811 O O . VAL A 1 112 ? 10.011 9.919 6.602 1.00 93.00 112 VAL A O 1
ATOM 814 N N . THR A 1 113 ? 12.101 9.151 6.358 1.00 94.50 113 THR A N 1
ATOM 815 C CA . THR A 1 113 ? 12.352 8.943 7.799 1.00 94.50 113 THR A CA 1
ATOM 816 C C . THR A 1 113 ? 12.254 10.250 8.593 1.00 94.50 113 THR A C 1
ATOM 818 O O . THR A 1 113 ? 11.620 10.295 9.651 1.00 94.50 113 THR A O 1
ATOM 821 N N . MET A 1 114 ? 12.830 11.335 8.070 1.00 96.12 114 MET A N 1
ATOM 822 C CA . MET A 1 114 ? 12.714 12.675 8.647 1.00 96.12 114 MET A CA 1
ATOM 823 C C . MET A 1 114 ? 11.261 13.148 8.667 1.00 96.12 114 MET A C 1
ATOM 825 O O . MET A 1 114 ? 10.806 13.633 9.700 1.00 96.12 114 MET A O 1
ATOM 829 N N . LEU A 1 115 ? 10.509 12.954 7.576 1.00 95.94 115 LEU A N 1
ATOM 830 C CA . LEU A 1 115 ? 9.090 13.302 7.514 1.00 95.94 115 LEU A CA 1
ATOM 831 C C . LEU A 1 115 ? 8.285 12.522 8.560 1.00 95.94 115 LEU A C 1
ATOM 833 O O . LEU A 1 115 ? 7.526 13.127 9.306 1.00 95.94 115 LEU A O 1
ATOM 837 N N . MET A 1 116 ? 8.482 11.209 8.685 1.00 95.94 116 MET A N 1
ATOM 838 C CA . MET A 1 116 ? 7.797 10.402 9.704 1.00 95.94 116 MET A CA 1
ATOM 839 C C . MET A 1 116 ? 8.138 10.836 11.129 1.00 95.94 116 MET A C 1
ATOM 841 O O . MET A 1 116 ? 7.255 10.887 11.987 1.00 95.94 116 MET A O 1
ATOM 845 N N . THR A 1 117 ? 9.398 11.193 11.374 1.00 96.25 117 THR A N 1
ATOM 846 C CA . THR A 1 117 ? 9.842 11.724 12.667 1.00 96.25 117 THR A CA 1
ATOM 847 C C . THR A 1 117 ? 9.175 13.068 12.955 1.00 96.25 117 THR A C 1
ATOM 849 O O . THR A 1 117 ? 8.624 13.264 14.037 1.00 96.25 117 THR A O 1
ATOM 852 N N . ALA A 1 118 ? 9.146 13.972 11.973 1.00 95.81 118 ALA A N 1
ATOM 853 C CA . ALA A 1 118 ? 8.482 15.267 12.077 1.00 95.81 118 ALA A CA 1
ATOM 854 C C . ALA A 1 118 ? 6.968 15.125 12.291 1.00 95.81 118 ALA A C 1
ATOM 856 O O . ALA A 1 118 ? 6.399 15.852 13.099 1.00 95.81 118 ALA A O 1
ATOM 857 N N . VAL A 1 119 ? 6.320 14.165 11.628 1.00 95.50 119 VAL A N 1
ATOM 858 C CA . VAL A 1 119 ? 4.897 13.860 11.823 1.00 95.50 119 VAL A CA 1
ATOM 859 C C . VAL A 1 119 ? 4.646 13.338 13.230 1.00 95.50 119 VAL A C 1
ATOM 861 O O . VAL A 1 119 ? 3.741 13.834 13.895 1.00 95.50 119 VAL A O 1
ATOM 864 N N . MET A 1 120 ? 5.449 12.386 13.716 1.00 95.31 120 MET A N 1
ATOM 865 C CA . MET A 1 120 ? 5.315 11.876 15.083 1.00 95.31 120 MET A CA 1
ATOM 866 C C . MET A 1 120 ? 5.457 13.011 16.102 1.00 95.31 120 MET A C 1
ATOM 868 O O . MET A 1 120 ? 4.565 13.219 16.925 1.00 95.31 120 MET A O 1
ATOM 872 N N . LEU A 1 121 ? 6.538 13.790 16.010 1.00 95.06 121 LEU A N 1
ATOM 873 C CA . LEU A 1 121 ? 6.785 14.912 16.913 1.00 95.06 121 LEU A CA 1
ATOM 874 C C . LEU A 1 121 ? 5.695 15.982 16.802 1.00 95.06 121 LEU A C 1
ATOM 876 O O . LEU A 1 121 ? 5.206 16.451 17.823 1.00 95.06 121 LEU A O 1
ATOM 880 N N . GLY A 1 122 ? 5.264 16.339 15.592 1.00 93.94 122 GLY A N 1
ATOM 881 C CA . GLY A 1 122 ? 4.207 17.325 15.364 1.00 93.94 122 GLY A CA 1
ATOM 882 C C . GLY A 1 122 ? 2.871 16.895 15.968 1.00 93.94 122 GLY A C 1
ATOM 883 O O . GLY A 1 122 ? 2.222 17.676 16.667 1.00 93.94 122 GLY A O 1
ATOM 884 N N . VAL A 1 123 ? 2.492 15.627 15.781 1.00 94.12 123 VAL A N 1
ATOM 885 C CA . VAL A 1 123 ? 1.287 15.047 16.385 1.00 94.12 123 VAL A CA 1
ATOM 886 C C . VAL A 1 123 ? 1.402 15.037 17.914 1.00 94.12 123 VAL A C 1
ATOM 888 O O . VAL A 1 123 ? 0.455 15.444 18.584 1.00 94.12 123 VAL A O 1
ATOM 891 N N . MET A 1 124 ? 2.558 14.683 18.483 1.00 93.25 124 MET A N 1
ATOM 892 C CA . MET A 1 124 ? 2.781 14.753 19.934 1.00 93.25 124 MET A CA 1
ATOM 893 C C . MET A 1 124 ? 2.673 16.189 20.461 1.00 93.25 124 MET A C 1
ATOM 895 O O . MET A 1 124 ? 1.875 16.444 21.362 1.00 93.25 124 MET A O 1
ATOM 899 N N . VAL A 1 125 ? 3.402 17.138 19.861 1.00 93.88 125 VAL A N 1
ATOM 900 C CA . VAL A 1 125 ? 3.406 18.567 20.231 1.00 93.88 125 VAL A CA 1
ATOM 901 C C . VAL A 1 125 ? 1.993 19.147 20.209 1.00 93.88 125 VAL A C 1
ATOM 903 O O . VAL A 1 125 ? 1.593 19.852 21.136 1.00 93.88 125 VAL A O 1
ATOM 906 N N . SER A 1 126 ? 1.198 18.803 19.195 1.00 90.94 126 SER A N 1
ATOM 907 C CA . SER A 1 126 ? -0.181 19.286 19.068 1.00 90.94 126 SER A CA 1
ATOM 908 C C . SER A 1 126 ? -1.126 18.795 20.177 1.00 90.94 126 SER A C 1
ATOM 910 O O . SER A 1 126 ? -2.172 19.405 20.401 1.00 90.94 126 SER A O 1
ATOM 912 N N . GLN A 1 127 ? -0.756 17.737 20.907 1.00 91.50 127 GLN A N 1
ATOM 913 C CA . GLN A 1 127 ? -1.568 17.142 21.972 1.00 91.50 127 GLN A CA 1
ATOM 914 C C . GLN A 1 127 ? -1.080 17.491 23.387 1.00 91.50 127 GLN A C 1
ATOM 916 O O . GLN A 1 127 ? -1.764 17.152 24.349 1.00 91.50 127 GLN A O 1
ATOM 921 N N . LEU A 1 128 ? 0.020 18.245 23.548 1.00 89.75 128 LEU A N 1
ATOM 922 C CA . LEU A 1 128 ? 0.555 18.651 24.866 1.00 89.75 128 LEU A CA 1
ATOM 923 C C . LEU A 1 128 ? -0.451 19.412 25.739 1.00 89.75 128 LEU A C 1
ATOM 925 O O . LEU A 1 128 ? -0.341 19.407 26.960 1.00 89.75 128 LEU A O 1
ATOM 929 N N . ARG A 1 129 ? -1.418 20.096 25.121 1.00 88.88 129 ARG A N 1
ATOM 930 C CA . ARG A 1 129 ? -2.429 20.896 25.828 1.00 88.88 129 ARG A CA 1
ATOM 931 C C . ARG A 1 129 ? -3.667 20.091 26.225 1.00 88.88 129 ARG A C 1
ATOM 933 O O . ARG A 1 129 ? -4.618 20.671 26.747 1.00 88.88 129 ARG A O 1
ATOM 940 N N . ARG A 1 130 ? -3.708 18.783 25.948 1.00 87.69 130 ARG A N 1
ATOM 941 C CA . ARG A 1 130 ? -4.855 17.952 26.320 1.00 87.69 130 ARG A CA 1
ATOM 942 C C . ARG A 1 130 ? -4.825 17.629 27.813 1.00 87.69 130 ARG A C 1
ATOM 944 O O . ARG A 1 130 ? -3.817 17.129 28.300 1.00 87.69 130 ARG A O 1
ATOM 951 N N . PRO A 1 131 ? -5.941 17.843 28.530 1.00 81.00 131 PRO A N 1
ATOM 952 C CA . PRO A 1 131 ? -5.999 17.602 29.969 1.00 81.00 131 PRO A CA 1
ATOM 953 C C . PRO A 1 131 ? -5.985 16.109 30.331 1.00 81.00 131 PRO A C 1
ATOM 955 O O . PRO A 1 131 ? -5.645 15.759 31.455 1.00 81.00 131 PRO A O 1
ATOM 958 N N . ARG A 1 132 ? -6.363 15.223 29.399 1.00 90.00 132 ARG A N 1
ATOM 959 C CA . ARG A 1 132 ? -6.444 13.772 29.611 1.00 90.00 132 ARG A CA 1
ATOM 960 C C . ARG A 1 132 ? -5.405 13.050 28.760 1.00 90.00 132 ARG A C 1
ATOM 962 O O . ARG A 1 132 ? -5.461 13.100 27.532 1.00 90.00 132 ARG A O 1
ATOM 969 N N . ILE A 1 133 ? -4.483 12.354 29.424 1.00 88.75 133 ILE A N 1
ATOM 970 C CA . ILE A 1 133 ? -3.384 11.620 28.777 1.00 88.75 133 ILE A CA 1
ATOM 971 C C . ILE A 1 133 ? -3.919 10.477 27.908 1.00 88.75 133 ILE A C 1
ATOM 973 O O . ILE A 1 133 ? -3.424 10.265 26.808 1.00 88.75 133 ILE A O 1
ATOM 977 N N . GLU A 1 134 ? -4.957 9.777 28.364 1.00 89.25 134 GLU A N 1
ATOM 978 C CA . GLU A 1 134 ? -5.581 8.667 27.631 1.00 89.25 134 GLU A CA 1
ATOM 979 C C . GLU A 1 134 ? -6.128 9.120 26.270 1.00 89.25 134 GLU A C 1
ATOM 981 O O . GLU A 1 134 ? -5.844 8.504 25.243 1.00 89.25 134 GLU A O 1
ATOM 986 N N . GLU A 1 135 ? -6.837 10.253 26.246 1.00 89.50 135 GLU A N 1
ATOM 987 C CA . GLU A 1 135 ? -7.344 10.860 25.012 1.00 89.50 135 GLU A CA 1
ATOM 988 C C . GLU A 1 135 ? -6.196 11.333 24.111 1.00 89.50 135 GLU A C 1
ATOM 990 O O . GLU A 1 135 ? -6.230 11.129 22.898 1.00 89.50 135 GLU A O 1
ATOM 995 N N . ALA A 1 136 ? -5.156 11.942 24.691 1.00 91.12 136 ALA A N 1
ATOM 996 C CA . ALA A 1 136 ? -3.982 12.380 23.943 1.00 91.12 136 ALA A CA 1
ATOM 997 C C . ALA A 1 136 ? -3.285 11.197 23.256 1.00 91.12 136 ALA A C 1
ATOM 999 O O . ALA A 1 136 ? -3.040 11.250 22.052 1.00 91.12 136 ALA A O 1
ATOM 1000 N N . LEU A 1 137 ? -3.028 10.111 23.991 1.00 92.25 137 LEU A N 1
ATOM 1001 C CA . LEU A 1 137 ? -2.401 8.899 23.465 1.00 92.25 137 LEU A CA 1
ATOM 1002 C C . LEU A 1 137 ? -3.255 8.257 22.371 1.00 92.25 137 LEU A C 1
ATOM 1004 O O . LEU A 1 137 ? -2.733 7.969 21.297 1.00 92.25 137 LEU A O 1
ATOM 1008 N N . ALA A 1 138 ? -4.564 8.107 22.589 1.00 92.94 138 ALA A N 1
ATOM 1009 C CA . ALA A 1 138 ? -5.470 7.553 21.586 1.00 92.94 138 ALA A CA 1
ATOM 1010 C C . ALA A 1 138 ? -5.463 8.374 20.283 1.00 92.94 138 ALA A C 1
ATOM 1012 O O . ALA A 1 138 ? -5.403 7.808 19.189 1.00 92.94 138 ALA A O 1
ATOM 1013 N N . ASN A 1 139 ? -5.449 9.706 20.384 1.00 93.38 139 ASN A N 1
ATOM 1014 C CA . ASN A 1 139 ? -5.404 10.594 19.223 1.00 93.38 139 ASN A CA 1
ATOM 1015 C C . ASN A 1 139 ? -4.052 10.541 18.503 1.00 93.38 139 ASN A C 1
ATOM 1017 O O . ASN A 1 139 ? -4.023 10.516 17.269 1.00 93.38 139 ASN A O 1
ATOM 1021 N N . ILE A 1 140 ? -2.939 10.516 19.249 1.00 94.81 140 ILE A N 1
ATOM 1022 C CA . ILE A 1 140 ? -1.586 10.387 18.686 1.00 94.81 140 ILE A CA 1
ATOM 1023 C C . ILE A 1 140 ? -1.481 9.067 17.928 1.00 94.81 140 ILE A C 1
ATOM 1025 O O . ILE A 1 140 ? -1.166 9.070 16.737 1.00 94.81 140 ILE A O 1
ATOM 1029 N N . SER A 1 141 ? -1.810 7.954 18.587 1.00 94.62 141 SER A N 1
ATOM 1030 C CA . SER A 1 141 ? -1.759 6.617 18.000 1.00 94.62 141 SER A CA 1
ATOM 1031 C C . SER A 1 141 ? -2.676 6.501 16.791 1.00 94.62 141 SER A C 1
ATOM 1033 O O . SER A 1 141 ? -2.232 6.041 15.746 1.00 94.62 141 SER A O 1
ATOM 1035 N N . GLY A 1 142 ? -3.923 6.969 16.885 1.00 95.12 142 GLY A N 1
ATOM 1036 C CA . GLY A 1 142 ? -4.869 6.939 15.772 1.00 95.12 142 GLY A CA 1
ATOM 1037 C C . GLY A 1 142 ? -4.372 7.724 14.559 1.00 95.12 142 GLY A C 1
ATOM 1038 O O . GLY A 1 142 ? -4.398 7.217 13.439 1.00 95.12 142 GLY A O 1
ATOM 1039 N N . THR A 1 143 ? -3.859 8.938 14.780 1.00 96.31 143 THR A N 1
ATOM 1040 C CA . THR A 1 143 ? -3.346 9.793 13.700 1.00 96.31 143 THR A CA 1
ATOM 1041 C C . THR A 1 143 ? -2.107 9.183 13.064 1.00 96.31 143 THR A C 1
ATOM 1043 O O . THR A 1 143 ? -2.103 8.946 11.855 1.00 96.31 143 THR A O 1
ATOM 1046 N N . PHE A 1 144 ? -1.083 8.897 13.876 1.00 96.69 144 PHE A N 1
ATOM 1047 C CA . PHE A 1 144 ? 0.193 8.366 13.411 1.00 96.69 144 PHE A CA 1
ATOM 1048 C C . PHE A 1 144 ? 0.017 7.015 12.725 1.00 96.69 144 PHE A C 1
ATOM 1050 O O . PHE A 1 144 ? 0.590 6.800 11.663 1.00 96.69 144 PHE A O 1
ATOM 1057 N N . PHE A 1 145 ? -0.818 6.127 13.272 1.00 96.81 145 PHE A N 1
ATOM 1058 C CA . PHE A 1 145 ? -1.072 4.833 12.654 1.00 96.81 145 PHE A CA 1
ATOM 1059 C C . PHE A 1 145 ? -1.768 4.984 11.303 1.00 96.81 145 PHE A C 1
ATOM 1061 O O . PHE A 1 145 ? -1.403 4.272 10.383 1.00 96.81 145 PHE A O 1
ATOM 1068 N N . GLY A 1 146 ? -2.688 5.937 11.119 1.00 97.06 146 GLY A N 1
ATOM 1069 C CA . GLY A 1 146 ? -3.253 6.206 9.790 1.00 97.06 146 GLY A CA 1
ATOM 1070 C C . GLY A 1 146 ? -2.200 6.679 8.783 1.00 97.06 146 GLY A C 1
ATOM 1071 O O . GLY A 1 146 ? -2.156 6.177 7.662 1.00 97.06 146 GLY A O 1
ATOM 1072 N N . VAL A 1 147 ? -1.300 7.582 9.196 1.00 97.94 147 VAL A N 1
ATOM 1073 C CA . VAL A 1 147 ? -0.191 8.046 8.342 1.00 97.94 147 VAL A CA 1
ATOM 1074 C C . VAL A 1 147 ? 0.764 6.898 8.005 1.00 97.94 147 VAL A C 1
ATOM 1076 O O . VAL A 1 147 ? 1.114 6.701 6.846 1.00 97.94 147 VAL A O 1
ATOM 1079 N N . PHE A 1 148 ? 1.176 6.125 9.006 1.00 97.62 148 PHE A N 1
ATOM 1080 C CA . PHE A 1 148 ? 2.120 5.023 8.854 1.00 97.62 148 PHE A CA 1
ATOM 1081 C C . PHE A 1 148 ? 1.516 3.848 8.068 1.00 97.62 148 PHE A C 1
ATOM 1083 O O . PHE A 1 148 ? 2.068 3.385 7.075 1.00 97.62 148 PHE A O 1
ATOM 1090 N N . TYR A 1 149 ? 0.362 3.354 8.499 1.00 97.12 149 TYR A N 1
ATOM 1091 C CA . TYR A 1 149 ? -0.240 2.155 7.935 1.00 97.12 149 TYR A CA 1
ATOM 1092 C C . TYR A 1 149 ? -0.815 2.402 6.541 1.00 97.12 149 TYR A C 1
ATOM 1094 O O . TYR A 1 149 ? -0.583 1.600 5.644 1.00 97.12 149 TYR A O 1
ATOM 1102 N N . VAL A 1 150 ? -1.544 3.504 6.338 1.00 97.75 150 VAL A N 1
ATOM 1103 C CA . VAL A 1 150 ? -2.149 3.795 5.032 1.00 97.75 150 VAL A CA 1
ATOM 1104 C C . VAL A 1 150 ? -1.180 4.580 4.157 1.00 97.75 150 VAL A C 1
ATOM 1106 O O . VAL A 1 150 ? -0.870 4.142 3.058 1.00 97.75 150 VAL A O 1
ATOM 1109 N N . GLY A 1 151 ? -0.663 5.714 4.632 1.00 97.38 151 GLY A N 1
ATOM 1110 C CA . GLY A 1 151 ? 0.201 6.578 3.823 1.00 97.38 151 GLY A CA 1
ATOM 1111 C C . GLY A 1 151 ? 1.549 5.943 3.483 1.00 97.38 151 GLY A C 1
ATOM 1112 O O . GLY A 1 151 ? 1.887 5.783 2.310 1.00 97.38 151 GLY A O 1
ATOM 1113 N N . TRP A 1 152 ? 2.326 5.561 4.497 1.00 96.81 152 TRP A N 1
ATOM 1114 C CA . TRP A 1 152 ? 3.704 5.097 4.303 1.00 96.81 152 TRP A CA 1
ATOM 1115 C C . TRP A 1 152 ? 3.764 3.737 3.602 1.00 96.81 152 TRP A C 1
ATOM 1117 O O . TRP A 1 152 ? 4.492 3.594 2.618 1.00 96.81 152 TRP A O 1
ATOM 1127 N N . LEU A 1 153 ? 2.976 2.744 4.038 1.00 97.25 153 LEU A N 1
ATOM 1128 C CA . LEU A 1 153 ? 2.987 1.429 3.381 1.00 97.25 153 LEU A CA 1
ATOM 1129 C C . LEU A 1 153 ? 2.488 1.513 1.936 1.00 97.25 153 LEU A C 1
ATOM 1131 O O . LEU A 1 153 ? 3.119 0.946 1.049 1.00 97.25 153 LEU A O 1
ATOM 1135 N N . PHE A 1 154 ? 1.421 2.267 1.664 1.00 96.94 154 PHE A N 1
ATOM 1136 C CA . PHE A 1 154 ? 0.916 2.397 0.296 1.00 96.94 154 PHE A CA 1
ATOM 1137 C C . PHE A 1 154 ? 1.876 3.193 -0.606 1.00 96.94 154 PHE A C 1
ATOM 1139 O O . PHE A 1 154 ? 1.975 2.903 -1.796 1.00 96.94 154 PHE A O 1
ATOM 1146 N N . SER A 1 155 ? 2.679 4.111 -0.051 1.00 96.75 155 SER A N 1
ATOM 1147 C CA . SER A 1 155 ? 3.740 4.813 -0.797 1.00 96.75 155 SER A CA 1
ATOM 1148 C C . SER A 1 155 ? 4.851 3.885 -1.312 1.00 96.75 155 SER A C 1
ATOM 1150 O O . SER A 1 155 ? 5.561 4.256 -2.242 1.00 96.75 155 SER A O 1
ATOM 1152 N N . HIS A 1 156 ? 4.983 2.651 -0.804 1.00 95.94 156 HIS A N 1
ATOM 1153 C CA . HIS A 1 156 ? 5.932 1.673 -1.363 1.00 95.94 156 HIS A CA 1
ATOM 1154 C C . HIS A 1 156 ? 5.574 1.263 -2.793 1.00 95.94 156 HIS A C 1
ATOM 1156 O O . HIS A 1 156 ? 6.441 0.812 -3.534 1.00 95.94 156 HIS A O 1
ATOM 1162 N N . THR A 1 157 ? 4.325 1.470 -3.213 1.00 96.62 157 THR A N 1
ATOM 1163 C CA . THR A 1 157 ? 3.913 1.275 -4.608 1.00 96.62 157 THR A CA 1
ATOM 1164 C C . THR A 1 157 ? 4.587 2.268 -5.563 1.00 96.62 157 THR A C 1
ATOM 1166 O O . THR A 1 157 ? 4.775 1.942 -6.732 1.00 96.62 157 THR A O 1
ATOM 1169 N N . ILE A 1 158 ? 4.993 3.453 -5.082 1.00 96.00 158 ILE A N 1
ATOM 1170 C CA . ILE A 1 158 ? 5.803 4.426 -5.837 1.00 96.00 158 ILE A CA 1
ATOM 1171 C C . ILE A 1 158 ? 7.231 3.907 -5.971 1.00 96.00 158 ILE A C 1
ATOM 1173 O O . ILE A 1 158 ? 7.750 3.805 -7.078 1.00 96.00 158 ILE A O 1
ATOM 1177 N N . VAL A 1 159 ? 7.832 3.503 -4.849 1.00 94.50 159 VAL A N 1
ATOM 1178 C CA . VAL A 1 159 ? 9.202 2.967 -4.809 1.00 94.50 159 VAL A CA 1
ATOM 1179 C C . VAL A 1 159 ? 9.328 1.728 -5.699 1.00 94.50 159 VAL A C 1
ATOM 1181 O O . VAL A 1 159 ? 10.289 1.602 -6.451 1.00 94.50 159 VAL A O 1
ATOM 1184 N N . LEU A 1 160 ? 8.338 0.832 -5.659 1.00 95.38 160 LEU A N 1
ATOM 1185 C CA . LEU A 1 160 ? 8.320 -0.371 -6.485 1.00 95.38 160 LEU A CA 1
ATOM 1186 C C . LEU A 1 160 ? 8.094 -0.051 -7.969 1.00 95.38 160 LEU A C 1
ATOM 1188 O O . LEU A 1 160 ? 8.732 -0.657 -8.824 1.00 95.38 160 LEU A O 1
ATOM 1192 N N . ARG A 1 161 ? 7.236 0.926 -8.296 1.00 95.19 161 ARG A N 1
ATOM 1193 C CA . ARG A 1 161 ? 7.031 1.362 -9.686 1.00 95.19 161 ARG A CA 1
ATOM 1194 C C . ARG A 1 161 ? 8.279 2.021 -10.283 1.00 95.19 161 ARG A C 1
ATOM 1196 O O . ARG A 1 161 ? 8.518 1.857 -11.481 1.00 95.19 161 ARG A O 1
ATOM 1203 N N . ASN A 1 162 ? 9.071 2.700 -9.458 1.00 93.56 162 ASN A N 1
ATOM 1204 C CA . ASN A 1 162 ? 10.311 3.380 -9.840 1.00 93.56 162 ASN A CA 1
ATOM 1205 C C . ASN A 1 162 ? 11.557 2.546 -9.494 1.00 93.56 162 ASN A C 1
ATOM 1207 O O . ASN A 1 162 ? 12.641 3.088 -9.291 1.00 93.56 162 ASN A O 1
ATOM 1211 N N . PHE A 1 163 ? 11.419 1.218 -9.415 1.00 93.62 163 PHE A N 1
ATOM 1212 C CA . PHE A 1 163 ? 12.477 0.328 -8.932 1.00 93.62 163 PHE A CA 1
ATOM 1213 C C . PHE A 1 163 ? 13.827 0.539 -9.633 1.00 93.62 163 PHE A C 1
ATOM 1215 O O . PHE A 1 163 ? 14.850 0.614 -8.959 1.00 93.62 163 PHE A O 1
ATOM 1222 N N . HIS A 1 164 ? 13.839 0.689 -10.961 1.00 91.88 164 HIS A N 1
ATOM 1223 C CA . HIS A 1 164 ? 15.071 0.920 -11.719 1.00 91.88 164 HIS A CA 1
ATOM 1224 C C . HIS A 1 164 ? 15.792 2.210 -11.283 1.00 91.88 164 HIS A C 1
ATOM 1226 O O . HIS A 1 164 ? 16.993 2.185 -11.031 1.00 91.88 164 HIS A O 1
ATOM 1232 N N . GLU A 1 165 ? 15.064 3.318 -11.121 1.00 90.88 165 GLU A N 1
ATOM 1233 C CA . GLU A 1 165 ? 15.606 4.607 -10.652 1.00 90.88 165 GLU A CA 1
ATOM 1234 C C . GLU A 1 165 ? 16.132 4.510 -9.210 1.00 90.88 165 GLU A C 1
ATOM 1236 O O . GLU A 1 165 ? 17.167 5.076 -8.851 1.00 90.88 165 GLU A O 1
ATOM 1241 N N . VAL A 1 166 ? 15.437 3.745 -8.366 1.00 91.19 166 VAL A N 1
ATOM 1242 C CA . VAL A 1 166 ? 15.853 3.491 -6.982 1.00 91.19 166 VAL A CA 1
ATOM 1243 C C . VAL A 1 166 ? 17.143 2.665 -6.938 1.00 91.19 166 VAL A C 1
ATOM 1245 O O . VAL A 1 166 ? 18.018 2.939 -6.118 1.00 91.19 166 VAL A O 1
ATOM 1248 N N . VAL A 1 167 ? 17.288 1.666 -7.812 1.00 92.25 167 VAL A N 1
ATOM 1249 C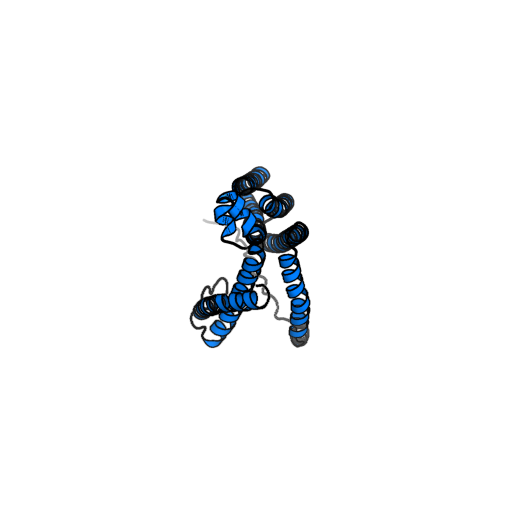 CA . VAL A 1 167 ? 18.515 0.862 -7.903 1.00 92.25 167 VAL A CA 1
ATOM 1250 C C . VAL A 1 167 ? 19.672 1.695 -8.450 1.00 92.25 167 VAL A C 1
ATOM 1252 O O . VAL A 1 167 ? 20.757 1.653 -7.872 1.00 92.25 167 VAL A O 1
ATOM 1255 N N . ASP A 1 168 ? 19.438 2.483 -9.499 1.00 91.94 168 ASP A N 1
ATOM 1256 C CA . ASP A 1 168 ? 20.439 3.376 -10.092 1.00 91.94 168 ASP A CA 1
ATOM 1257 C C . ASP A 1 168 ? 20.986 4.376 -9.066 1.00 91.94 168 ASP A C 1
ATOM 1259 O O . ASP A 1 168 ? 22.196 4.472 -8.860 1.00 91.94 168 ASP A O 1
ATOM 1263 N N . SER A 1 169 ? 20.096 5.037 -8.322 1.00 89.50 169 SER A N 1
ATOM 1264 C CA . SER A 1 169 ? 20.486 6.019 -7.306 1.00 89.50 169 SER A CA 1
ATOM 1265 C C . SER A 1 169 ? 21.213 5.422 -6.092 1.00 89.50 169 SER A C 1
ATOM 1267 O O . SER A 1 169 ? 22.053 6.103 -5.502 1.00 89.50 169 SER A O 1
ATOM 1269 N N . LYS A 1 170 ? 20.921 4.172 -5.697 1.00 89.81 170 LYS A N 1
ATOM 1270 C CA . LYS A 1 170 ? 21.527 3.538 -4.506 1.00 89.81 170 LYS A CA 1
ATOM 1271 C C . LYS A 1 170 ? 22.770 2.704 -4.793 1.00 89.81 170 LYS A C 1
ATOM 1273 O O . LYS A 1 170 ? 23.694 2.697 -3.983 1.00 89.81 170 LYS A O 1
ATOM 1278 N N . TYR A 1 171 ? 22.769 1.963 -5.895 1.00 92.25 171 TYR A N 1
ATOM 1279 C CA . TYR A 1 171 ? 23.789 0.958 -6.213 1.00 92.25 171 TYR A CA 1
ATOM 1280 C C . TYR A 1 171 ? 24.582 1.297 -7.481 1.00 92.25 171 TYR A C 1
ATOM 1282 O O . TYR A 1 171 ? 25.555 0.612 -7.801 1.00 92.25 171 TYR A O 1
ATOM 1290 N N . GLY A 1 172 ? 24.202 2.370 -8.175 1.00 92.62 172 GLY A N 1
ATOM 1291 C CA . GLY A 1 172 ? 24.855 2.862 -9.376 1.00 92.62 172 GLY A CA 1
ATOM 1292 C C . GLY A 1 172 ? 24.350 2.208 -10.669 1.00 92.62 172 GLY A C 1
ATOM 1293 O O . GLY A 1 172 ? 23.657 1.182 -10.649 1.00 92.62 172 GLY A O 1
ATOM 1294 N N . PRO A 1 173 ? 24.767 2.755 -11.822 1.00 91.75 173 PRO A N 1
ATOM 1295 C CA . PRO A 1 173 ?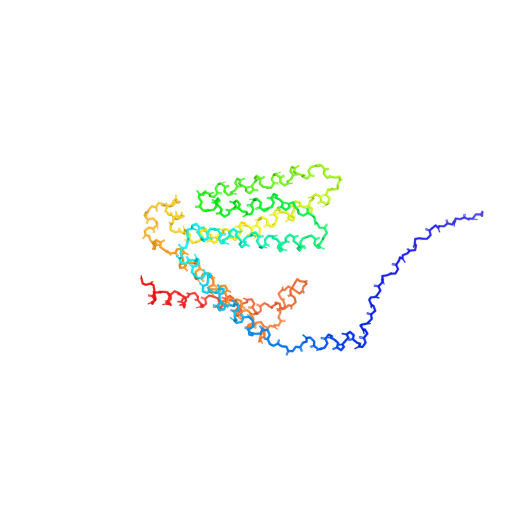 24.237 2.376 -13.132 1.00 91.75 173 PRO A CA 1
ATOM 1296 C C . PRO A 1 173 ? 24.566 0.935 -13.530 1.00 91.75 173 PRO A C 1
ATOM 1298 O O . PRO A 1 173 ? 23.802 0.298 -14.249 1.00 91.75 173 PRO A O 1
ATOM 1301 N N . ALA A 1 174 ? 25.678 0.380 -13.034 1.00 92.38 174 ALA A N 1
ATOM 1302 C CA . ALA A 1 174 ? 26.050 -1.010 -13.299 1.00 92.38 174 ALA A CA 1
ATOM 1303 C C . ALA A 1 174 ? 25.062 -2.011 -12.674 1.00 92.38 174 ALA A C 1
ATOM 1305 O O . ALA A 1 174 ? 24.784 -3.048 -13.271 1.00 92.38 174 ALA A O 1
ATOM 1306 N N . ALA A 1 175 ? 24.518 -1.699 -11.493 1.00 91.31 175 ALA A N 1
ATOM 1307 C CA . ALA A 1 175 ? 23.494 -2.520 -10.856 1.00 91.31 175 ALA A CA 1
ATOM 1308 C C . ALA A 1 175 ? 22.130 -2.330 -11.533 1.00 91.31 175 ALA A C 1
ATOM 1310 O O . ALA A 1 175 ? 21.412 -3.305 -11.744 1.00 91.31 175 ALA A O 1
ATOM 1311 N N . ALA A 1 176 ? 21.794 -1.095 -11.920 1.00 90.44 176 ALA A N 1
ATOM 1312 C CA . ALA A 1 176 ? 20.550 -0.798 -12.627 1.00 90.44 176 ALA A CA 1
ATOM 1313 C C . ALA A 1 176 ? 20.477 -1.501 -13.989 1.00 90.44 176 ALA A C 1
ATOM 1315 O O . ALA A 1 176 ? 19.435 -2.049 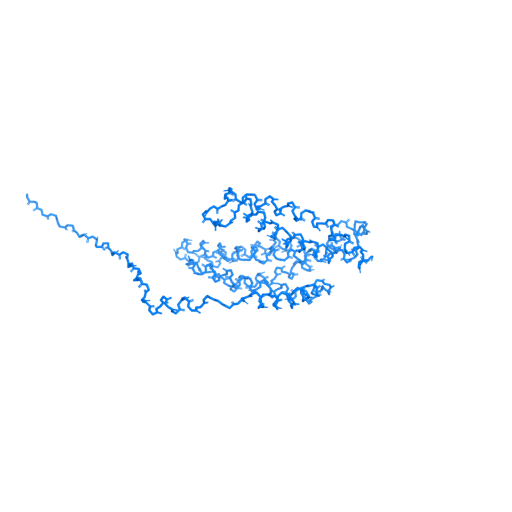-14.326 1.00 90.44 176 ALA A O 1
ATOM 1316 N N . ALA A 1 177 ? 21.603 -1.607 -14.705 1.00 88.81 177 ALA A N 1
ATOM 1317 C CA . ALA A 1 177 ? 21.702 -2.297 -15.993 1.00 88.81 177 ALA A CA 1
ATOM 1318 C C . ALA A 1 177 ? 21.337 -3.796 -15.950 1.00 88.81 177 ALA A C 1
ATOM 1320 O O . ALA A 1 177 ? 21.078 -4.389 -16.995 1.00 88.81 177 ALA A O 1
ATOM 1321 N N . LEU A 1 178 ? 21.299 -4.420 -14.764 1.00 88.94 178 LEU A N 1
ATOM 1322 C CA . LEU A 1 178 ? 20.815 -5.798 -14.587 1.00 88.94 178 LEU A CA 1
ATOM 1323 C C . LEU A 1 178 ? 19.284 -5.909 -14.678 1.00 88.94 178 LEU A C 1
ATOM 1325 O O . LEU A 1 178 ? 18.747 -7.016 -14.739 1.00 88.94 178 LEU A O 1
ATOM 1329 N N . HIS A 1 179 ? 18.580 -4.779 -14.674 1.00 86.62 179 HIS A N 1
ATOM 1330 C CA . HIS A 1 179 ? 17.130 -4.691 -14.705 1.00 86.62 179 HIS A CA 1
ATOM 1331 C C . HIS A 1 179 ? 16.688 -3.830 -15.890 1.00 86.62 179 HIS A C 1
ATOM 1333 O O . HIS A 1 179 ? 17.292 -2.809 -16.200 1.00 86.62 179 HIS A O 1
ATOM 1339 N N . ALA A 1 180 ? 15.594 -4.210 -16.551 1.00 84.12 180 ALA A N 1
ATOM 1340 C CA . ALA A 1 180 ? 15.018 -3.363 -17.591 1.00 84.12 180 ALA A CA 1
ATOM 1341 C C . ALA A 1 180 ? 14.555 -2.010 -16.997 1.00 84.12 180 ALA A C 1
ATOM 1343 O O . ALA A 1 180 ? 14.075 -1.995 -15.854 1.00 84.12 180 ALA A O 1
ATOM 1344 N N . PRO A 1 181 ? 14.612 -0.898 -17.757 1.00 79.69 181 PRO A N 1
ATOM 1345 C CA . PRO A 1 181 ? 14.137 0.412 -17.298 1.00 79.69 181 PRO A CA 1
ATOM 1346 C C . PRO A 1 181 ? 12.697 0.387 -16.760 1.00 79.69 181 PRO A C 1
ATOM 1348 O O . PRO A 1 181 ? 12.407 0.966 -15.715 1.00 79.69 181 PRO A O 1
ATOM 1351 N N . ASP A 1 182 ? 11.817 -0.391 -17.398 1.00 81.81 182 ASP A N 1
ATOM 1352 C CA . ASP A 1 182 ? 10.405 -0.534 -17.014 1.00 81.81 182 ASP A CA 1
ATOM 1353 C C . ASP A 1 182 ? 10.125 -1.695 -16.041 1.00 81.81 182 ASP A C 1
ATOM 1355 O O . ASP A 1 182 ? 8.969 -2.033 -15.765 1.00 81.81 182 ASP A O 1
ATOM 1359 N N . SER A 1 183 ? 11.167 -2.302 -15.465 1.00 87.88 183 SER A N 1
ATOM 1360 C CA . SER A 1 183 ? 11.042 -3.442 -14.539 1.00 87.88 183 SER A CA 1
ATOM 1361 C C . SER A 1 183 ? 10.139 -3.161 -13.331 1.00 87.88 183 SER A C 1
ATOM 1363 O O . SER A 1 183 ? 9.495 -4.073 -12.814 1.00 87.88 183 SER A O 1
ATOM 1365 N N . GLY A 1 184 ? 10.013 -1.900 -12.909 1.00 92.12 184 GLY A N 1
ATOM 1366 C CA . GLY A 1 184 ? 9.110 -1.515 -11.824 1.00 92.12 184 GLY A CA 1
ATOM 1367 C C . GLY A 1 184 ? 7.629 -1.763 -12.134 1.00 92.12 184 GLY A C 1
ATOM 1368 O O . GLY A 1 184 ? 6.885 -2.218 -11.263 1.00 92.12 184 GLY A O 1
ATOM 1369 N N . ALA A 1 185 ? 7.188 -1.546 -13.379 1.00 92.25 185 ALA A N 1
ATOM 1370 C CA . ALA A 1 185 ? 5.821 -1.873 -13.792 1.00 92.25 185 ALA A CA 1
ATOM 1371 C C . ALA A 1 185 ? 5.578 -3.391 -13.749 1.00 92.25 185 ALA A C 1
ATOM 1373 O O . ALA A 1 185 ? 4.550 -3.841 -13.238 1.00 92.25 185 ALA A O 1
ATOM 1374 N N . TYR A 1 186 ? 6.564 -4.179 -14.194 1.00 91.88 186 TYR A N 1
ATOM 1375 C CA . TYR A 1 186 ? 6.543 -5.638 -14.078 1.00 91.88 186 TYR A CA 1
ATOM 1376 C C . TYR A 1 186 ? 6.397 -6.086 -12.617 1.00 91.88 186 TYR A C 1
ATOM 1378 O O . TYR A 1 186 ? 5.501 -6.871 -12.306 1.00 91.88 186 TYR A O 1
ATOM 1386 N N . TYR A 1 187 ? 7.214 -5.558 -11.697 1.00 93.50 187 TYR A N 1
ATOM 1387 C CA . TYR A 1 187 ? 7.150 -5.947 -10.285 1.00 93.50 187 TYR A CA 1
ATOM 1388 C C . TYR A 1 187 ? 5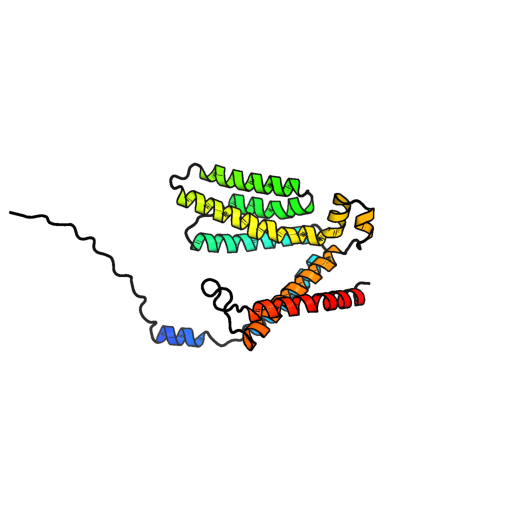.822 -5.567 -9.622 1.00 93.50 187 TYR A C 1
ATOM 1390 O O . TYR A 1 187 ? 5.326 -6.315 -8.778 1.00 93.50 187 TYR A O 1
ATOM 1398 N N . MET A 1 188 ? 5.209 -4.453 -10.030 1.00 95.00 188 MET A N 1
ATOM 1399 C CA . MET A 1 188 ? 3.872 -4.060 -9.579 1.00 95.00 188 MET A CA 1
ATOM 1400 C C . MET A 1 188 ? 2.796 -5.063 -10.021 1.00 95.00 188 MET A C 1
ATOM 1402 O O . MET A 1 188 ? 2.003 -5.515 -9.193 1.00 95.00 188 MET A O 1
ATOM 1406 N N . VAL A 1 189 ? 2.782 -5.453 -11.301 1.00 93.19 189 VAL A N 1
ATOM 1407 C CA . VAL A 1 189 ? 1.828 -6.448 -11.831 1.00 93.19 189 VAL A CA 1
ATOM 1408 C C . VAL A 1 189 ? 2.070 -7.825 -11.212 1.00 93.19 189 VAL A C 1
ATOM 1410 O O . VAL A 1 189 ? 1.118 -8.511 -10.834 1.00 93.19 189 VAL A O 1
ATOM 1413 N N . PHE A 1 190 ? 3.336 -8.207 -11.044 1.00 93.56 190 PHE A N 1
ATOM 1414 C CA . PHE A 1 190 ? 3.739 -9.424 -10.349 1.00 93.56 190 PHE A CA 1
ATOM 1415 C C . PHE A 1 190 ? 3.207 -9.454 -8.912 1.00 93.56 190 PHE A C 1
ATOM 1417 O O . PHE A 1 190 ? 2.533 -10.408 -8.522 1.00 93.56 190 PHE A O 1
ATOM 1424 N N . ALA A 1 191 ? 3.446 -8.396 -8.133 1.00 94.62 191 ALA A N 1
ATOM 1425 C CA . ALA A 1 191 ? 2.978 -8.301 -6.755 1.00 94.62 191 ALA A CA 1
ATOM 1426 C C . ALA A 1 191 ? 1.444 -8.334 -6.668 1.00 94.62 191 ALA A C 1
ATOM 1428 O O . ALA A 1 191 ? 0.897 -9.069 -5.847 1.00 94.62 191 ALA A O 1
ATOM 1429 N N . ALA A 1 192 ? 0.749 -7.597 -7.541 1.00 94.38 192 ALA A N 1
ATOM 1430 C CA . ALA A 1 192 ? -0.712 -7.575 -7.587 1.00 94.38 192 ALA A CA 1
ATOM 1431 C C . ALA A 1 192 ? -1.300 -8.953 -7.928 1.00 94.38 192 ALA A C 1
ATOM 1433 O O . ALA A 1 192 ? -2.244 -9.401 -7.279 1.00 94.38 192 ALA A O 1
ATOM 1434 N N . THR A 1 193 ? -0.717 -9.657 -8.900 1.00 94.31 193 THR A N 1
ATOM 1435 C CA . THR A 1 193 ? -1.186 -10.986 -9.314 1.00 94.31 193 THR A CA 1
ATOM 1436 C C . THR A 1 193 ? -0.960 -12.016 -8.213 1.00 94.31 193 THR A C 1
ATOM 1438 O O . THR A 1 193 ? -1.882 -12.755 -7.868 1.00 94.31 193 THR A O 1
ATOM 1441 N N . CYS A 1 194 ? 0.224 -12.021 -7.595 1.00 95.69 194 CYS A N 1
ATOM 1442 C CA . CYS A 1 194 ? 0.527 -12.883 -6.454 1.00 95.69 194 CYS A CA 1
ATOM 1443 C C . CYS A 1 194 ? -0.404 -12.606 -5.263 1.00 95.69 194 CYS A C 1
ATOM 1445 O O . CYS A 1 194 ? -0.861 -13.549 -4.619 1.00 95.69 194 CYS A O 1
ATOM 1447 N N . LEU A 1 195 ? -0.721 -11.335 -4.987 1.00 95.62 195 LEU A N 1
ATOM 1448 C CA . LEU A 1 195 ? -1.647 -10.937 -3.923 1.00 95.62 195 LEU A CA 1
ATOM 1449 C C . LEU A 1 195 ? -3.065 -11.466 -4.184 1.00 95.62 195 LEU A C 1
ATOM 1451 O O . LEU A 1 195 ? -3.638 -12.133 -3.325 1.00 95.62 195 LEU A O 1
ATOM 1455 N N . VAL A 1 196 ? -3.609 -11.223 -5.381 1.00 95.38 196 VAL A N 1
ATOM 1456 C CA . VAL A 1 196 ? -4.957 -11.681 -5.760 1.00 95.38 196 VAL A CA 1
ATOM 1457 C C . VAL A 1 196 ? -5.037 -13.210 -5.767 1.00 95.38 196 VAL A C 1
ATOM 1459 O O . VAL A 1 196 ? -6.008 -13.786 -5.272 1.00 95.38 196 VAL A O 1
ATOM 1462 N N . ALA A 1 197 ? -4.005 -13.883 -6.279 1.00 96.38 197 ALA A N 1
ATOM 1463 C CA . ALA A 1 197 ? -3.916 -15.338 -6.274 1.00 96.38 197 ALA A CA 1
ATOM 1464 C C . ALA A 1 197 ? -3.822 -15.907 -4.851 1.00 96.38 197 ALA A C 1
ATOM 1466 O O . ALA A 1 197 ? -4.460 -16.918 -4.553 1.00 96.38 197 ALA A O 1
ATOM 1467 N N . CYS A 1 198 ? -3.080 -15.247 -3.958 1.00 97.00 198 CYS A N 1
ATOM 1468 C CA . CYS A 1 198 ? -2.982 -15.626 -2.551 1.00 97.00 198 CYS A CA 1
ATOM 1469 C C . CYS A 1 198 ? -4.346 -15.552 -1.856 1.00 97.00 198 CYS A C 1
ATOM 1471 O O . CYS A 1 198 ? -4.759 -16.518 -1.212 1.00 97.00 198 CYS A O 1
ATOM 1473 N N . ASP A 1 199 ? -5.091 -14.460 -2.044 1.00 95.12 199 ASP A N 1
ATOM 1474 C CA . ASP A 1 199 ? -6.423 -14.300 -1.454 1.00 95.12 199 ASP A CA 1
ATOM 1475 C C . ASP A 1 199 ? -7.422 -15.332 -1.999 1.00 95.12 199 ASP A C 1
ATOM 1477 O O . ASP A 1 199 ? -8.175 -15.943 -1.232 1.00 95.12 199 ASP A O 1
ATOM 1481 N N . ALA A 1 200 ? -7.396 -15.589 -3.311 1.00 95.06 200 ALA A N 1
ATOM 1482 C CA . ALA A 1 200 ? -8.218 -16.626 -3.930 1.00 95.06 200 ALA A CA 1
ATOM 1483 C C . ALA A 1 200 ? -7.862 -18.021 -3.391 1.00 95.06 200 ALA A C 1
ATOM 1485 O O . ALA A 1 200 ? -8.744 -18.771 -2.964 1.00 95.06 200 ALA A O 1
ATOM 1486 N N . GLY A 1 201 ? -6.570 -18.356 -3.345 1.00 95.88 201 GLY A N 1
ATOM 1487 C CA . GLY A 1 201 ? -6.071 -19.615 -2.797 1.00 95.88 201 GLY A CA 1
ATOM 1488 C C . GLY A 1 201 ? -6.467 -19.803 -1.336 1.00 95.88 201 GLY A C 1
ATOM 1489 O O . GLY A 1 201 ? -6.954 -20.872 -0.961 1.00 95.88 201 GLY A O 1
ATOM 1490 N N . ALA A 1 202 ? -6.359 -18.748 -0.526 1.00 95.94 202 ALA A N 1
ATOM 1491 C CA . ALA A 1 202 ? -6.754 -18.783 0.872 1.00 95.94 202 ALA A CA 1
ATOM 1492 C C . ALA A 1 202 ? -8.258 -18.980 1.057 1.00 95.94 202 ALA A C 1
ATOM 1494 O O . ALA A 1 202 ? -8.676 -19.733 1.942 1.00 95.94 202 ALA A O 1
ATOM 1495 N N . TYR A 1 203 ? -9.073 -18.355 0.206 1.00 94.12 203 TYR A N 1
ATOM 1496 C CA . TYR A 1 203 ? -10.518 -18.540 0.211 1.00 94.12 203 TYR A CA 1
ATOM 1497 C C . TYR A 1 203 ? -10.914 -19.980 -0.141 1.00 94.12 203 TYR A C 1
ATOM 1499 O O . TYR A 1 203 ? -11.661 -20.609 0.612 1.00 94.12 203 TYR A O 1
ATOM 1507 N N . PHE A 1 204 ? -10.405 -20.531 -1.247 1.00 95.38 204 PHE A N 1
ATOM 1508 C CA . PHE A 1 204 ? -10.776 -21.878 -1.692 1.00 95.38 204 PHE A CA 1
ATOM 1509 C C . PHE A 1 204 ? -10.238 -22.965 -0.757 1.00 95.38 204 PHE A C 1
ATOM 1511 O O . PHE A 1 204 ? -11.005 -23.827 -0.316 1.00 95.38 204 PHE A O 1
ATOM 1518 N N . ALA A 1 205 ? -8.961 -22.887 -0.371 1.00 95.06 205 ALA A N 1
ATOM 1519 C CA . ALA A 1 205 ? -8.372 -23.833 0.572 1.00 95.06 205 ALA A CA 1
ATOM 1520 C C . ALA A 1 205 ? -9.023 -23.724 1.957 1.00 95.06 205 ALA A C 1
ATOM 1522 O O . ALA A 1 205 ? -9.334 -24.736 2.583 1.00 95.06 205 ALA A O 1
ATOM 1523 N N . GLY A 1 206 ? -9.310 -22.504 2.417 1.00 94.00 206 GLY A N 1
ATOM 1524 C CA . GLY A 1 206 ? -9.990 -22.273 3.686 1.00 94.00 206 GLY A CA 1
ATOM 1525 C C . GLY A 1 206 ? -11.423 -22.802 3.697 1.00 94.00 206 GLY A C 1
ATOM 1526 O O . GLY A 1 206 ? -11.854 -23.365 4.701 1.00 94.00 206 GLY A O 1
ATOM 1527 N N . ARG A 1 207 ? -12.153 -22.685 2.581 1.00 92.75 207 ARG A N 1
ATOM 1528 C CA . ARG A 1 207 ? -13.522 -23.200 2.449 1.00 92.75 207 ARG A CA 1
ATOM 1529 C C . ARG A 1 207 ? -13.579 -24.727 2.418 1.00 92.75 207 ARG A C 1
ATOM 1531 O O . ARG A 1 207 ? -14.497 -25.296 2.999 1.00 92.75 207 ARG A O 1
ATOM 1538 N N . GLN A 1 208 ? -12.640 -25.379 1.734 1.00 93.12 208 GLN A N 1
ATOM 1539 C CA . GLN A 1 208 ? -12.650 -26.834 1.555 1.00 93.12 208 GLN A CA 1
ATOM 1540 C C . GLN A 1 208 ? -11.964 -27.585 2.704 1.00 93.12 208 GLN A C 1
ATOM 1542 O O . GLN A 1 208 ? -12.424 -28.653 3.103 1.00 93.12 208 GLN A O 1
ATOM 1547 N N . PHE A 1 209 ? -10.879 -27.031 3.249 1.00 93.12 209 PHE A N 1
ATOM 1548 C CA . PHE A 1 209 ? -10.006 -27.714 4.210 1.00 93.12 209 PHE A CA 1
ATOM 1549 C C . PHE A 1 209 ? -9.887 -26.999 5.560 1.00 93.12 209 PHE A C 1
ATOM 1551 O O . PHE A 1 209 ? -9.175 -27.482 6.438 1.00 93.12 209 PHE A O 1
ATOM 1558 N N . GLY A 1 210 ? -10.560 -25.862 5.757 1.00 90.69 210 GLY A N 1
ATOM 1559 C CA . GLY A 1 210 ? -10.432 -25.061 6.972 1.00 90.69 210 GLY A CA 1
ATOM 1560 C C . GLY A 1 210 ? -10.943 -25.782 8.215 1.00 90.69 210 GLY A C 1
ATOM 1561 O O . GLY A 1 210 ? -12.150 -25.880 8.432 1.00 90.69 210 GLY A O 1
ATOM 1562 N N . ARG A 1 211 ? -10.016 -26.227 9.066 1.00 90.81 211 ARG A N 1
ATOM 1563 C CA . ARG A 1 211 ? -10.318 -26.883 10.347 1.00 90.81 211 ARG A CA 1
ATOM 1564 C C . ARG A 1 211 ? -9.824 -26.040 11.508 1.00 90.81 211 ARG A C 1
ATOM 1566 O O . ARG A 1 211 ? -10.581 -25.780 12.443 1.00 90.81 211 ARG A O 1
ATOM 1573 N N . ARG A 1 212 ? -8.580 -25.557 11.441 1.00 92.94 212 ARG A N 1
ATOM 1574 C CA . ARG A 1 212 ? -7.979 -24.757 12.508 1.00 92.94 212 ARG A CA 1
ATOM 1575 C C . ARG A 1 212 ? -8.139 -23.270 12.223 1.00 92.94 212 ARG A C 1
ATOM 1577 O O . ARG A 1 212 ? -7.603 -22.747 11.252 1.00 92.94 212 ARG A O 1
ATOM 1584 N N . LYS A 1 213 ? -8.858 -22.559 13.090 1.00 93.38 213 LYS A N 1
ATOM 1585 C CA . LYS A 1 213 ? -9.013 -21.101 12.990 1.00 93.38 213 LYS A CA 1
ATOM 1586 C C . LYS A 1 213 ? -7.695 -20.390 13.291 1.00 93.38 213 LYS A C 1
ATOM 1588 O O . LYS A 1 213 ? -7.003 -20.756 14.236 1.00 93.38 213 LYS A O 1
ATOM 1593 N N . LEU A 1 214 ? -7.375 -19.374 12.490 1.00 90.06 214 LEU A N 1
ATOM 1594 C CA . LEU A 1 214 ? -6.122 -18.626 12.607 1.00 90.06 214 LEU A CA 1
ATOM 1595 C C . LEU A 1 214 ? -6.193 -17.576 13.724 1.00 90.06 214 LEU A C 1
ATOM 1597 O O . LEU A 1 214 ? -5.302 -17.504 14.560 1.00 90.06 214 LEU A O 1
ATOM 1601 N N . ALA A 1 215 ? -7.265 -16.781 13.755 1.00 90.81 215 ALA A N 1
ATOM 1602 C CA . ALA A 1 215 ? -7.453 -15.717 14.741 1.00 90.81 215 ALA A CA 1
ATOM 1603 C C . ALA A 1 215 ? -8.942 -15.575 15.113 1.00 90.81 215 ALA A C 1
ATOM 1605 O O . ALA A 1 215 ? -9.610 -14.671 14.612 1.00 90.81 215 ALA A O 1
ATOM 1606 N N . PRO A 1 216 ? -9.489 -16.450 15.980 1.00 88.56 216 PRO A N 1
ATOM 1607 C CA . PRO A 1 216 ? -10.930 -16.526 16.243 1.00 88.56 216 PRO A CA 1
ATOM 1608 C C . PRO A 1 216 ? -11.556 -15.221 16.749 1.00 88.56 216 PRO A C 1
ATOM 1610 O O . PRO A 1 216 ? -12.686 -14.916 16.389 1.00 88.56 216 PRO A O 1
ATOM 1613 N N . GLN A 1 217 ? -10.825 -14.451 17.561 1.00 90.00 217 GLN A N 1
ATOM 1614 C CA . GLN A 1 217 ? -11.332 -13.218 18.175 1.00 90.00 217 GLN A CA 1
ATOM 1615 C C . GLN A 1 217 ? -11.329 -12.012 17.223 1.00 90.00 217 GLN A C 1
ATOM 1617 O O . GLN A 1 217 ? -12.116 -11.092 17.406 1.00 90.00 217 GLN A O 1
ATOM 1622 N N . ILE A 1 218 ? -10.458 -12.014 16.208 1.00 87.88 218 ILE A N 1
ATOM 1623 C CA . ILE A 1 218 ? -10.280 -10.884 15.278 1.00 87.88 218 ILE A CA 1
ATOM 1624 C C . ILE A 1 218 ? -10.955 -11.184 13.934 1.00 87.88 218 ILE A C 1
ATOM 1626 O O . ILE A 1 218 ? -11.572 -10.316 13.326 1.00 87.88 218 ILE A O 1
ATOM 1630 N N . SER A 1 219 ? -10.833 -12.423 13.449 1.00 86.50 219 SER A N 1
ATOM 1631 C CA . SER A 1 219 ? -11.368 -12.866 12.163 1.00 86.50 219 SER A CA 1
ATOM 1632 C C . SER A 1 219 ? -11.812 -14.337 12.226 1.00 86.50 219 SER A C 1
ATOM 1634 O O . SER A 1 219 ? -11.039 -15.244 11.897 1.00 86.50 219 SER A O 1
ATOM 1636 N N . PRO A 1 220 ? -13.081 -14.603 12.592 1.00 85.00 220 PRO A N 1
ATOM 1637 C CA . PRO A 1 220 ? -13.625 -15.962 12.706 1.00 85.00 220 PRO A CA 1
ATOM 1638 C C . PRO A 1 220 ? -13.592 -16.768 11.394 1.00 85.00 220 PRO A C 1
ATOM 1640 O O . PRO A 1 220 ? -13.656 -18.001 11.399 1.00 85.00 220 PRO A O 1
ATOM 1643 N N . GLY A 1 221 ? -13.516 -16.079 10.250 1.00 87.12 221 GLY A N 1
ATOM 1644 C CA . GLY A 1 221 ? -13.516 -16.684 8.918 1.00 87.12 221 GLY A CA 1
ATOM 1645 C C . GLY A 1 221 ? -12.169 -17.259 8.471 1.00 87.12 221 GLY A C 1
ATOM 1646 O O . GLY A 1 221 ? -12.159 -18.126 7.604 1.00 87.12 221 GLY A O 1
ATOM 1647 N N . LYS A 1 222 ? -11.042 -16.833 9.059 1.00 90.31 222 LYS A N 1
ATOM 1648 C CA . LYS A 1 222 ? -9.702 -17.250 8.610 1.00 90.31 222 LYS A CA 1
ATOM 1649 C C . LYS A 1 222 ? -9.272 -18.576 9.242 1.00 90.31 222 LYS A C 1
ATOM 1651 O O . LYS A 1 222 ? -9.386 -18.759 10.457 1.00 90.31 222 LYS A O 1
ATOM 1656 N N . SER A 1 223 ? -8.737 -19.483 8.428 1.00 95.75 223 SER A N 1
ATOM 1657 C CA . SER A 1 223 ? -8.147 -20.757 8.860 1.00 95.75 223 SER A CA 1
ATOM 1658 C C . SER A 1 223 ? -6.653 -20.833 8.541 1.00 95.75 223 SER A C 1
ATOM 1660 O O . SER A 1 223 ? -6.166 -20.144 7.644 1.00 95.75 223 SER A O 1
ATOM 1662 N N . VAL A 1 224 ? -5.925 -21.668 9.285 1.00 95.50 224 VAL A N 1
ATOM 1663 C CA . VAL A 1 224 ? -4.501 -21.948 9.049 1.00 95.50 224 VAL A CA 1
ATOM 1664 C C . VAL A 1 224 ? -4.328 -22.640 7.701 1.00 95.50 224 VAL A C 1
ATOM 1666 O O . VAL A 1 224 ? -3.463 -22.255 6.926 1.00 95.50 224 VAL A O 1
ATOM 1669 N N . GLU A 1 225 ? -5.192 -23.605 7.380 1.00 96.12 225 GLU A N 1
ATOM 1670 C CA . GLU A 1 225 ? -5.148 -24.324 6.104 1.00 96.12 225 GLU A CA 1
ATOM 1671 C C . GLU A 1 225 ? -5.418 -23.386 4.921 1.00 96.12 225 GLU A C 1
ATOM 1673 O O . GLU A 1 225 ? -4.772 -23.499 3.882 1.00 96.12 225 GLU A O 1
ATOM 1678 N N . GLY A 1 226 ? -6.312 -22.407 5.104 1.00 96.00 226 GLY A N 1
ATOM 1679 C CA . GLY A 1 226 ? -6.512 -21.327 4.143 1.00 96.00 226 GLY A CA 1
ATOM 1680 C C . GLY A 1 226 ? -5.244 -20.499 3.959 1.00 96.00 226 GLY A C 1
ATOM 1681 O O . GLY A 1 226 ? -4.790 -20.328 2.837 1.00 96.00 226 GLY A O 1
ATOM 1682 N N . ALA A 1 227 ? -4.610 -20.043 5.042 1.00 95.25 227 ALA A N 1
ATOM 1683 C CA . ALA A 1 227 ? -3.373 -19.265 4.946 1.00 95.25 227 ALA A CA 1
ATOM 1684 C C . ALA A 1 227 ? -2.255 -20.019 4.197 1.00 95.25 227 ALA A C 1
ATOM 1686 O O . ALA A 1 227 ? -1.618 -19.449 3.315 1.00 95.25 227 ALA A O 1
ATOM 1687 N N . VAL A 1 228 ? -2.065 -21.310 4.493 1.00 96.88 228 VAL A N 1
ATOM 1688 C CA . VAL A 1 228 ? -1.095 -22.165 3.787 1.00 96.88 228 VAL A CA 1
ATOM 1689 C C . VAL A 1 228 ? -1.462 -22.310 2.308 1.00 96.88 228 VAL A C 1
ATOM 1691 O O . VAL A 1 228 ? -0.602 -22.148 1.446 1.00 96.88 228 VAL A O 1
ATOM 1694 N N . GLY A 1 229 ? -2.737 -22.561 1.996 1.00 96.25 229 GLY A N 1
ATOM 1695 C CA . GLY A 1 229 ? -3.213 -22.647 0.614 1.00 96.25 229 GLY A CA 1
ATOM 1696 C C . GLY A 1 229 ? -3.016 -21.349 -0.171 1.00 96.25 229 GLY A C 1
ATOM 1697 O O . GLY A 1 229 ? -2.607 -21.396 -1.327 1.00 96.25 229 GLY A O 1
ATOM 1698 N N . GLY A 1 230 ? -3.228 -20.195 0.465 1.00 96.62 230 GLY A N 1
ATOM 1699 C CA . GLY A 1 230 ? -2.952 -18.887 -0.127 1.00 96.62 230 GLY A CA 1
ATOM 1700 C C . GLY A 1 230 ? -1.480 -18.704 -0.477 1.00 96.62 230 GLY A C 1
ATOM 1701 O O . GLY A 1 230 ? -1.169 -18.349 -1.610 1.00 96.62 230 GLY A O 1
ATOM 1702 N N . VAL A 1 231 ? -0.569 -19.032 0.447 1.00 96.81 231 VAL A N 1
ATOM 1703 C CA . VAL A 1 231 ? 0.880 -18.965 0.188 1.00 96.81 231 VAL A CA 1
ATOM 1704 C C . VAL A 1 231 ? 1.260 -19.858 -0.991 1.00 96.81 231 VAL A C 1
ATOM 1706 O O . VAL A 1 231 ? 1.914 -19.385 -1.913 1.00 96.81 231 VAL A O 1
ATOM 1709 N N . ILE A 1 232 ? 0.805 -21.116 -1.010 1.00 97.00 232 ILE A N 1
ATOM 1710 C CA . ILE A 1 232 ? 1.116 -22.055 -2.100 1.00 97.00 232 ILE A CA 1
ATOM 1711 C C . ILE A 1 232 ? 0.624 -21.509 -3.445 1.00 97.00 232 ILE A C 1
ATOM 1713 O O . ILE A 1 232 ? 1.398 -21.434 -4.397 1.00 97.00 232 ILE A O 1
ATOM 1717 N N . VAL A 1 233 ? -0.646 -21.103 -3.532 1.00 96.81 233 VAL A N 1
ATOM 1718 C CA . VAL A 1 233 ? -1.231 -20.603 -4.786 1.00 96.81 233 VAL A CA 1
ATOM 1719 C C . VAL A 1 233 ? -0.556 -19.304 -5.229 1.00 96.81 233 VAL A C 1
ATOM 1721 O O . VAL A 1 233 ? -0.193 -19.183 -6.396 1.00 96.81 233 VAL A O 1
ATOM 1724 N N . GLY A 1 234 ? -0.315 -18.364 -4.312 1.00 95.38 234 GLY A N 1
ATOM 1725 C CA . GLY A 1 234 ? 0.404 -17.123 -4.604 1.00 95.38 234 GLY A CA 1
ATOM 1726 C C . GLY A 1 234 ? 1.817 -17.378 -5.137 1.00 95.38 234 GLY A C 1
ATOM 1727 O O . GLY A 1 234 ? 2.205 -16.795 -6.146 1.00 95.38 234 GLY A O 1
ATOM 1728 N N . THR A 1 235 ? 2.565 -18.306 -4.527 1.00 95.06 235 THR A N 1
ATOM 1729 C CA . THR A 1 235 ? 3.903 -18.697 -5.001 1.00 95.06 235 THR A CA 1
ATOM 1730 C C . THR A 1 235 ? 3.858 -19.330 -6.392 1.00 95.06 235 THR A C 1
ATOM 1732 O O . THR A 1 235 ? 4.695 -18.999 -7.230 1.00 95.06 235 THR A O 1
ATOM 1735 N N . LEU A 1 236 ? 2.878 -20.194 -6.674 1.00 95.38 236 LEU A N 1
ATOM 1736 C CA . LEU A 1 236 ? 2.723 -20.825 -7.991 1.00 95.38 236 LEU A CA 1
ATOM 1737 C C . LEU A 1 236 ? 2.341 -19.825 -9.091 1.00 95.38 236 LEU A C 1
ATOM 1739 O O . LEU A 1 236 ? 2.730 -20.008 -10.243 1.00 95.38 236 LEU A O 1
ATOM 1743 N N . PHE A 1 237 ? 1.628 -18.750 -8.754 1.00 94.25 237 PHE A N 1
ATOM 1744 C CA . PHE A 1 237 ? 1.289 -17.692 -9.710 1.00 94.25 237 PHE A CA 1
ATOM 1745 C C . PHE A 1 237 ? 2.477 -16.808 -10.097 1.00 94.25 237 PHE A C 1
ATOM 1747 O O . PHE A 1 237 ? 2.440 -16.180 -11.156 1.00 94.25 237 PHE A O 1
ATOM 1754 N N . GLY A 1 238 ? 3.553 -16.795 -9.308 1.00 92.06 238 GLY A N 1
ATOM 1755 C CA . GLY A 1 238 ? 4.780 -16.068 -9.629 1.00 92.06 238 GLY A CA 1
ATOM 1756 C C . GLY A 1 238 ? 5.379 -16.434 -10.999 1.00 92.06 238 GLY A C 1
ATOM 1757 O O . GLY A 1 238 ? 5.451 -15.564 -11.871 1.00 92.06 238 GLY A O 1
ATOM 1758 N N . PRO A 1 239 ? 5.780 -17.699 -11.245 1.00 92.62 239 PRO A N 1
ATOM 1759 C CA . PRO A 1 239 ? 6.316 -18.114 -12.542 1.00 92.62 239 PRO A CA 1
ATOM 1760 C C . PRO A 1 239 ? 5.295 -17.993 -13.681 1.00 92.62 239 PRO A C 1
ATOM 1762 O O . PRO A 1 239 ? 5.690 -17.688 -14.802 1.00 92.62 239 PRO A O 1
ATOM 1765 N N . ILE A 1 240 ? 3.995 -18.166 -13.406 1.00 91.38 240 ILE A N 1
ATOM 1766 C CA . ILE A 1 240 ? 2.933 -17.956 -14.406 1.00 91.38 240 ILE A CA 1
ATOM 1767 C C . ILE A 1 240 ? 2.931 -16.498 -14.864 1.00 91.38 240 ILE A C 1
ATOM 1769 O O . ILE A 1 240 ? 2.956 -16.226 -16.060 1.00 91.38 240 ILE A O 1
ATOM 1773 N N . THR A 1 241 ? 2.950 -15.562 -13.916 1.00 90.81 241 THR A N 1
ATOM 1774 C CA . THR A 1 241 ? 2.963 -14.126 -14.214 1.00 90.81 241 THR A CA 1
ATOM 1775 C C . THR A 1 241 ? 4.209 -13.750 -15.005 1.00 90.81 241 THR A C 1
ATOM 1777 O O . THR A 1 241 ? 4.103 -13.040 -16.000 1.00 90.81 241 THR A O 1
ATOM 1780 N N . LYS A 1 242 ? 5.374 -14.287 -14.620 1.00 89.31 242 LYS A N 1
ATOM 1781 C CA . LYS A 1 242 ? 6.618 -14.106 -15.373 1.00 89.31 242 LYS A CA 1
ATOM 1782 C C . LYS A 1 242 ? 6.473 -14.576 -16.826 1.00 89.31 242 LYS A C 1
ATOM 1784 O O . LYS A 1 242 ? 6.728 -13.793 -17.732 1.00 89.31 242 LYS A O 1
ATOM 1789 N N . GLY A 1 243 ? 6.024 -15.814 -17.043 1.00 88.25 243 GLY A N 1
ATOM 1790 C CA . GLY A 1 243 ? 5.892 -16.383 -18.388 1.00 88.25 243 GLY A CA 1
ATOM 1791 C C . GLY A 1 243 ? 4.854 -15.666 -19.257 1.00 88.25 243 GLY A C 1
ATOM 1792 O O . GLY A 1 243 ? 5.064 -15.499 -20.453 1.00 88.25 243 GLY A O 1
ATOM 1793 N N . VAL A 1 244 ? 3.752 -15.193 -18.663 1.00 87.88 244 VAL A N 1
ATOM 1794 C CA . VAL A 1 244 ? 2.767 -14.361 -19.370 1.00 87.88 244 VAL A CA 1
ATOM 1795 C C . VAL A 1 244 ? 3.396 -13.037 -19.789 1.00 87.88 244 VAL A C 1
ATOM 1797 O O . VAL A 1 244 ? 3.232 -12.627 -20.932 1.00 87.88 244 VAL A O 1
ATOM 1800 N N . ILE A 1 245 ? 4.125 -12.367 -18.896 1.00 85.25 245 ILE A N 1
ATOM 1801 C CA . ILE A 1 245 ? 4.706 -11.070 -19.235 1.00 85.25 245 ILE A CA 1
ATOM 1802 C C . ILE A 1 245 ? 5.802 -11.219 -20.296 1.00 85.25 245 ILE A C 1
ATOM 1804 O O . ILE A 1 245 ? 5.767 -10.465 -21.254 1.00 85.25 245 ILE A O 1
ATOM 1808 N N . GLU A 1 246 ? 6.675 -12.226 -20.223 1.00 84.69 246 GLU A N 1
ATOM 1809 C CA . GLU A 1 246 ? 7.677 -12.489 -21.277 1.00 84.69 246 GLU A CA 1
ATOM 1810 C C . GLU A 1 246 ? 7.046 -12.734 -22.664 1.00 84.69 246 GLU A C 1
ATOM 1812 O O . GLU A 1 246 ? 7.660 -12.436 -23.686 1.00 84.69 246 GLU A O 1
ATOM 1817 N N . LEU A 1 247 ? 5.810 -13.245 -22.722 1.00 84.81 247 LEU A N 1
ATOM 1818 C CA . LEU A 1 247 ? 5.091 -13.462 -23.981 1.00 84.81 247 LEU A CA 1
ATOM 1819 C C . LEU A 1 247 ? 4.534 -12.164 -24.593 1.00 84.81 247 LEU A C 1
ATOM 1821 O O . LEU A 1 247 ? 4.490 -12.035 -25.815 1.00 84.81 247 LEU A O 1
ATOM 1825 N N . PHE A 1 248 ? 4.064 -11.230 -23.761 1.00 77.50 248 PHE A N 1
ATOM 1826 C CA . PHE A 1 248 ? 3.379 -10.005 -24.207 1.00 77.50 248 PHE A CA 1
ATOM 1827 C C . PHE A 1 248 ? 4.249 -8.740 -24.130 1.00 77.50 248 PHE A C 1
ATOM 1829 O O . PHE A 1 248 ? 3.923 -7.741 -24.769 1.00 77.50 248 PHE A O 1
ATOM 1836 N N . TRP A 1 249 ? 5.327 -8.780 -23.352 1.00 70.81 249 TRP A N 1
ATOM 1837 C CA . TRP A 1 249 ? 6.267 -7.693 -23.083 1.00 70.81 249 TRP A CA 1
ATOM 1838 C C . TRP A 1 249 ? 7.707 -8.253 -23.076 1.00 70.81 249 TRP A C 1
ATOM 1840 O O . TRP A 1 249 ? 8.280 -8.460 -22.000 1.00 70.81 249 TRP A O 1
ATOM 1850 N N . PRO A 1 250 ? 8.252 -8.589 -24.260 1.00 57.72 250 PRO A N 1
ATOM 1851 C CA . PRO A 1 250 ? 9.618 -9.092 -24.404 1.00 57.72 250 PRO A CA 1
ATOM 1852 C C . PRO A 1 250 ? 10.688 -8.019 -24.162 1.00 57.72 250 PRO A C 1
ATOM 1854 O O . PRO A 1 250 ? 10.413 -6.821 -24.410 1.00 57.72 250 PRO A O 1
#

Radius of gyration: 25.12 Å; chains: 1; bounding box: 69×49×93 Å

Foldseek 3Di:
DDDDDDDDDPDDPPDDDDDDDPVRVVVVVVPPDDPCVVVVVVVCVVVVVVVLVLLVVDDPSVLVVLLVQLLVQLVVLQVVLVVVPAHAPSVLLSVLLSVQLVCLQPHDPVSNVVSLVCSLVVLLVVLPPPPDPVNSVSRSCSSSCSSVVRRNVSSVLNCLQQVLVVCCVPVNPVRSVVADRRVSSLVSQLVVQLQVQLQVQLQVQCVPPFDAADDCVPDVSGGPSSNVSSNVRSVVVNVVSVVVCVVVPD

pLDDT: mean 87.6, std 13.99, range [38.53, 98.38]

Sequence (250 aa):
MSGSDGAGSQQREPVRPLPPTPVDAASAAKKKGGSDLGARIFTASILIPLVLYLIAVGGPLYLAAVIGFVLLGMREFYSLIAEKGAHPITNWGYAAGAALPIVASVGNEYHVTMLMTAVMLGVMVSQLRRPRIEEALANISGTFFGVFYVGWLFSHTIVLRNFHEVVDSKYGPAAAALHAPDSGAYYMVFAATCLVACDAGAYFAGRQFGRRKLAPQISPGKSVEGAVGGVIVGTLFGPITKGVIELFWP

Secondary structure (DSSP, 8-state):
-----------PPP-PPPPPPHHHHHHHHHTS-S-THHHHHHHHHHHHHHHHHHHHH-HHHHHHHHHHHHHHHHHHHHHHHHHTT----HHHHHHHHHHHHHHHHHS-HHHHHHHHHHHHHHHHHHHTT-S-HHHHHHHHHHHHHIIIIIIIHHHHHHHHHTHHHHHHHHH-HHHHTTS-TTHHHHHHHHHHHHHHHHHHHHHHHHHHH--SEEETTTEEEEEHHHHHHHHHHHHHHHHHHHHHHHHH--